Protein AF-A0A288GUW2-F1 (afdb_monomer)

Mean predicted aligned error: 14.12 Å

Foldseek 3Di:
DPPCPVVVVVVVVVVVVVVVVVVVVVVVPPPDDDDDDDDDDDDDDDPQDLVNCVVVVPDPPSPVNPVPDDDDPQPQLLVQAPEDVSLLQQVLVLLVLLLVLLVCLLVLCVVLVHDDDPLNVLSVVSNVVSVVVNVVSVVCCVVPVPPDPDDHPDDRQQDDCPPPSDSVVSSLSSLVSLLSSLVSLLSNLVSNVVNLPPPPPPLPPDPVSVVVSVVSNVVSVVSNVSSVVSNVSSVVVNVVVVVVVPD

Solvent-accessible surface area (backbone atoms only — not comparable to full-atom values): 14707 Å² total; per-residue (Å²): 121,78,84,54,51,64,58,52,54,51,52,50,51,53,53,50,53,53,53,54,51,50,62,59,54,61,72,71,64,84,80,76,80,86,81,91,75,92,75,92,74,94,68,99,65,86,80,82,47,71,70,56,30,72,77,45,67,86,45,92,84,27,70,84,70,45,80,83,73,74,79,75,77,76,74,62,44,24,76,70,37,84,41,69,68,45,41,49,52,42,47,41,62,57,38,46,52,52,31,52,52,27,50,48,50,49,55,50,38,51,73,72,68,54,78,94,47,71,65,53,50,50,29,52,48,48,32,58,51,40,55,52,49,42,53,52,41,52,50,50,41,58,74,76,44,67,86,66,83,83,75,62,90,80,74,88,67,66,77,90,57,88,86,58,81,53,62,67,61,49,53,50,53,48,41,59,28,50,39,55,45,38,50,36,56,34,37,28,28,51,37,39,55,62,72,64,48,97,77,60,67,76,49,66,75,42,73,66,43,42,48,54,51,51,53,50,53,52,49,34,50,49,50,36,57,52,38,54,51,50,37,53,55,38,50,54,53,55,53,54,63,60,68,63,74,78,116

Nearest PDB structures (foldseek):
  7emm-assembly1_A  TM=6.098E-01  e=1.910E+00  Equus caballus
  3erz-assembly1_A  TM=4.210E-01  e=3.652E-01  Homo sapiens
  8j16-assembly1_X  TM=5.005E-01  e=2.536E+00  Equus caballus
  7cpi-assembly1_B  TM=2.950E-01  e=5.588E-01  Penaeus japonicus
  8i8u-assembly1_X  TM=4.353E-01  e=2.922E+00  Equus caballus

Structure (mmCIF, N/CA/C/O backbone):
data_AF-A0A288GUW2-F1
#
_entry.id   AF-A0A288GUW2-F1
#
loop_
_atom_site.group_PDB
_atom_site.id
_atom_site.type_symbol
_atom_site.label_atom_id
_atom_site.label_alt_id
_atom_site.label_comp_id
_atom_site.label_asym_id
_atom_site.label_entity_id
_atom_site.label_seq_id
_atom_site.pdbx_PDB_ins_code
_atom_site.Cartn_x
_atom_site.Cartn_y
_atom_site.Cartn_z
_atom_site.occupancy
_atom_site.B_iso_or_equiv
_atom_site.auth_seq_id
_atom_site.auth_comp_id
_atom_site.auth_asym_id
_atom_site.auth_atom_id
_atom_site.pdbx_PDB_model_num
ATOM 1 N N . MET A 1 1 ? 17.522 12.666 34.814 1.00 47.62 1 MET A N 1
ATOM 2 C CA . MET A 1 1 ? 17.538 13.617 33.679 1.00 47.62 1 MET A CA 1
ATOM 3 C C . MET A 1 1 ? 18.166 13.043 32.402 1.00 47.62 1 MET A C 1
ATOM 5 O O . MET A 1 1 ? 17.602 13.259 31.345 1.00 47.62 1 MET A O 1
ATOM 9 N N . ALA A 1 2 ? 19.247 12.250 32.452 1.00 50.94 2 ALA A N 1
ATOM 10 C CA . ALA A 1 2 ? 19.910 11.738 31.235 1.00 50.94 2 ALA A CA 1
ATOM 11 C C . ALA A 1 2 ? 19.160 10.631 30.445 1.00 50.94 2 ALA A C 1
ATOM 13 O O . ALA A 1 2 ? 19.428 10.449 29.263 1.00 50.94 2 ALA A O 1
ATOM 14 N N . LYS A 1 3 ? 18.209 9.900 31.052 1.00 43.97 3 LYS A N 1
ATOM 15 C CA . LYS A 1 3 ? 17.533 8.755 30.397 1.00 43.97 3 LYS A CA 1
ATOM 16 C C . LYS A 1 3 ? 16.453 9.130 29.369 1.00 43.97 3 LYS A C 1
ATOM 18 O O . LYS A 1 3 ? 16.129 8.304 28.528 1.00 43.97 3 LYS A O 1
ATOM 23 N N . TYR A 1 4 ? 15.944 10.363 29.395 1.00 45.31 4 TYR A N 1
ATOM 24 C CA . TYR A 1 4 ? 14.912 10.833 28.455 1.00 45.31 4 TYR A CA 1
ATOM 25 C C . TYR A 1 4 ? 15.466 11.712 27.333 1.00 45.31 4 TYR A C 1
ATOM 27 O O . TYR A 1 4 ? 14.785 11.927 26.335 1.00 45.31 4 TYR A O 1
ATOM 35 N N . ALA A 1 5 ? 16.719 12.164 27.449 1.00 41.75 5 ALA A N 1
ATOM 36 C CA . ALA A 1 5 ? 17.351 13.000 26.435 1.00 41.75 5 ALA A CA 1
ATOM 37 C C . ALA A 1 5 ? 17.375 12.299 25.067 1.00 41.75 5 ALA A C 1
ATOM 39 O O . ALA A 1 5 ? 17.022 12.912 24.070 1.00 41.75 5 ALA A O 1
ATOM 40 N N . HIS A 1 6 ? 17.679 10.996 25.027 1.00 43.75 6 HIS A N 1
ATOM 41 C CA . HIS A 1 6 ? 17.801 10.257 23.769 1.00 43.75 6 HIS A CA 1
ATOM 42 C C . HIS A 1 6 ? 16.457 9.997 23.061 1.00 43.75 6 HIS A C 1
ATOM 44 O O . HIS A 1 6 ? 16.409 9.971 21.834 1.00 43.75 6 HIS A O 1
ATOM 50 N N . LEU A 1 7 ? 15.362 9.853 23.818 1.00 44.00 7 LEU A N 1
ATOM 51 C CA . LEU A 1 7 ? 14.004 9.709 23.272 1.00 44.00 7 LEU A CA 1
ATOM 52 C C . LEU A 1 7 ? 13.497 11.037 22.697 1.00 44.00 7 LEU A C 1
ATOM 54 O O . LEU A 1 7 ? 12.931 11.056 21.608 1.00 44.00 7 LEU A O 1
ATOM 58 N N . ILE A 1 8 ? 13.791 12.151 23.375 1.00 48.44 8 ILE A N 1
ATOM 59 C CA . ILE A 1 8 ? 13.467 13.502 22.899 1.00 48.44 8 ILE A CA 1
ATOM 60 C C . ILE A 1 8 ? 14.257 13.823 21.622 1.00 48.44 8 ILE A C 1
ATOM 62 O O . ILE A 1 8 ? 13.682 14.327 20.664 1.00 48.44 8 ILE A O 1
ATOM 66 N N . THR A 1 9 ? 15.548 13.471 21.547 1.00 43.19 9 THR A N 1
ATOM 67 C CA . THR A 1 9 ? 16.343 13.698 20.326 1.00 43.19 9 THR A CA 1
ATOM 68 C C . THR A 1 9 ? 15.827 12.878 19.141 1.00 43.19 9 THR A C 1
ATOM 70 O O . THR A 1 9 ? 15.754 13.403 18.036 1.00 43.19 9 THR A O 1
ATOM 73 N N . LYS A 1 10 ? 15.420 11.617 19.355 1.00 44.44 10 LYS A N 1
ATOM 74 C CA . LYS A 1 10 ? 14.846 10.772 18.292 1.00 44.44 10 LYS A CA 1
ATOM 75 C C . LYS A 1 10 ? 13.475 11.271 17.825 1.00 44.44 10 LYS A C 1
ATOM 77 O O . LYS A 1 10 ? 13.255 11.344 16.622 1.00 44.44 10 LYS A O 1
ATOM 82 N N . GLY A 1 11 ? 12.601 11.681 18.747 1.00 47.72 11 GLY A N 1
ATOM 83 C CA . GLY A 1 11 ? 11.297 12.263 18.410 1.00 47.72 11 GLY A CA 1
ATOM 84 C C . GLY A 1 11 ? 11.416 13.575 17.629 1.00 47.72 11 GLY A C 1
ATOM 85 O O . GLY A 1 11 ? 10.716 13.766 16.642 1.00 47.72 11 GLY A O 1
ATOM 86 N N . ILE A 1 12 ? 12.366 14.441 17.999 1.00 50.03 12 ILE A N 1
ATOM 87 C CA . ILE A 1 12 ? 12.635 15.692 17.272 1.00 50.03 12 ILE A CA 1
ATOM 88 C C . ILE A 1 12 ? 13.164 15.414 15.857 1.00 50.03 12 ILE A C 1
ATOM 90 O O . ILE A 1 12 ? 12.762 16.098 14.923 1.00 50.03 12 ILE A O 1
ATOM 94 N N . ILE A 1 13 ? 14.019 14.403 15.668 1.00 47.94 13 ILE A N 1
ATOM 95 C CA . ILE A 1 13 ? 14.524 14.033 14.333 1.00 47.94 13 ILE A CA 1
ATOM 96 C C . ILE A 1 13 ? 13.391 13.513 13.435 1.00 47.94 13 ILE A C 1
ATOM 98 O O . ILE A 1 13 ? 13.324 13.905 12.275 1.00 47.94 13 ILE A O 1
ATOM 102 N N . VAL A 1 14 ? 12.476 12.695 13.966 1.00 52.22 14 VAL A N 1
ATOM 103 C CA . VAL A 1 14 ? 11.311 12.193 13.212 1.00 52.22 14 VAL A CA 1
ATOM 104 C C . VAL A 1 14 ? 10.375 13.339 12.820 1.00 52.22 14 VAL A C 1
ATOM 106 O O . VAL A 1 14 ? 10.010 13.454 11.656 1.00 52.22 14 VAL A O 1
ATOM 109 N N . VAL A 1 15 ? 10.071 14.253 13.746 1.00 52.41 15 VAL A N 1
ATOM 110 C CA . VAL A 1 15 ? 9.242 15.437 13.460 1.00 52.41 15 VAL A CA 1
ATOM 111 C C . VAL A 1 15 ? 9.902 16.350 12.419 1.00 52.41 15 VAL A C 1
ATOM 113 O O . VAL A 1 15 ? 9.224 16.851 11.528 1.00 52.41 15 VAL A O 1
ATOM 116 N N . LEU A 1 16 ? 11.224 16.537 12.468 1.00 44.66 16 LEU A N 1
ATOM 117 C CA . LEU A 1 16 ? 11.944 17.344 11.477 1.00 44.66 16 LEU A CA 1
ATOM 118 C C . LEU A 1 16 ? 11.990 16.687 10.088 1.00 44.66 16 LEU A C 1
ATOM 120 O O . LEU A 1 16 ? 11.913 17.401 9.091 1.00 44.66 16 LEU A O 1
ATOM 124 N N . LEU A 1 17 ? 12.068 15.354 10.003 1.00 46.16 17 LEU A N 1
ATOM 125 C CA . LEU A 1 17 ? 11.983 14.621 8.733 1.00 46.16 17 LEU A CA 1
ATOM 126 C C . LEU A 1 17 ? 10.569 14.675 8.131 1.00 46.16 17 LEU A C 1
ATOM 128 O O . LEU A 1 17 ? 10.427 14.837 6.919 1.00 46.16 17 LEU A O 1
ATOM 132 N N . ILE A 1 18 ? 9.529 14.632 8.968 1.00 50.41 18 ILE A N 1
ATOM 133 C CA . ILE A 1 18 ? 8.130 14.814 8.549 1.00 50.41 18 ILE A CA 1
ATOM 134 C C . ILE A 1 18 ? 7.898 16.249 8.041 1.00 50.41 18 ILE A C 1
ATOM 136 O O . ILE A 1 18 ? 7.315 16.456 6.984 1.00 50.41 18 ILE A O 1
ATOM 140 N N . ILE A 1 19 ? 8.429 17.267 8.725 1.00 50.41 19 ILE A N 1
ATOM 141 C CA . ILE A 1 19 ? 8.309 18.663 8.265 1.00 50.41 19 ILE A CA 1
ATOM 142 C C . ILE A 1 19 ? 9.069 18.885 6.946 1.00 50.41 19 ILE A C 1
ATOM 144 O O . ILE A 1 19 ? 8.594 19.611 6.071 1.00 50.41 19 ILE A O 1
ATOM 148 N N . PHE A 1 20 ? 10.239 18.258 6.775 1.00 41.78 20 PHE A N 1
ATOM 149 C CA . PHE A 1 20 ? 11.028 18.399 5.549 1.00 41.78 20 PHE A CA 1
ATOM 150 C C . PHE A 1 20 ? 10.366 17.715 4.342 1.00 41.78 20 PHE A C 1
ATOM 152 O O . PHE A 1 20 ? 10.427 18.251 3.239 1.00 41.78 20 PHE A O 1
ATOM 159 N N . THR A 1 21 ? 9.685 16.584 4.544 1.00 50.16 21 THR A N 1
ATOM 160 C CA . THR A 1 21 ? 8.923 15.900 3.483 1.00 50.16 21 THR A CA 1
ATOM 161 C C . THR A 1 21 ? 7.674 16.688 3.081 1.00 50.16 21 THR A C 1
ATOM 163 O O . THR A 1 21 ? 7.477 16.922 1.889 1.00 50.16 21 THR A O 1
ATOM 166 N N . ILE A 1 22 ? 6.917 17.235 4.041 1.00 50.25 22 ILE A N 1
ATOM 167 C CA . ILE A 1 22 ? 5.769 18.122 3.762 1.00 50.25 22 ILE A CA 1
ATOM 168 C C . ILE A 1 22 ? 6.198 19.340 2.920 1.00 50.25 22 ILE A C 1
ATOM 170 O O . ILE A 1 22 ? 5.543 19.677 1.936 1.00 50.25 22 ILE A O 1
ATOM 174 N N . ALA A 1 23 ? 7.335 19.972 3.240 1.00 45.00 23 ALA A N 1
ATOM 175 C CA . ALA A 1 23 ? 7.818 21.149 2.509 1.00 45.00 23 ALA A CA 1
ATOM 176 C C . ALA A 1 23 ? 8.235 20.860 1.051 1.00 45.00 23 ALA A C 1
ATOM 178 O O . ALA A 1 23 ? 8.198 21.765 0.211 1.00 45.00 23 ALA A O 1
ATOM 179 N N . VAL A 1 24 ? 8.634 19.622 0.737 1.00 49.56 24 VAL A N 1
ATOM 180 C CA . VAL A 1 24 ? 8.923 19.193 -0.641 1.00 49.56 24 VAL A CA 1
ATOM 181 C C . VAL A 1 24 ? 7.619 18.947 -1.410 1.00 49.56 24 VAL A C 1
ATOM 183 O O . VAL A 1 24 ? 7.513 19.376 -2.559 1.00 49.56 24 VAL A O 1
ATOM 186 N N . VAL A 1 25 ? 6.603 18.363 -0.764 1.00 48.66 25 VAL A N 1
ATOM 187 C CA . VAL A 1 25 ? 5.284 18.081 -1.363 1.00 48.66 25 VAL A CA 1
ATOM 188 C C . VAL A 1 25 ? 4.484 19.362 -1.636 1.00 48.66 25 VAL A C 1
ATOM 190 O O . VAL A 1 25 ? 3.912 19.508 -2.716 1.00 48.66 25 VAL A O 1
ATOM 193 N N . SER A 1 26 ? 4.518 20.360 -0.744 1.00 46.03 26 SER A N 1
ATOM 194 C CA . SER A 1 26 ? 3.797 21.630 -0.957 1.00 46.03 26 SER A CA 1
ATOM 195 C C . SER A 1 26 ? 4.274 22.416 -2.187 1.00 46.03 26 SER A C 1
ATOM 197 O O . SER A 1 26 ? 3.525 23.232 -2.717 1.00 46.03 26 SER A O 1
ATOM 199 N N . LYS A 1 27 ? 5.495 22.172 -2.689 1.00 45.09 27 LYS A N 1
ATOM 200 C CA . LYS A 1 27 ? 5.975 22.800 -3.934 1.00 45.09 27 LYS A CA 1
ATOM 201 C C . LYS A 1 27 ? 5.377 22.194 -5.207 1.00 45.09 27 LYS A C 1
ATOM 203 O O . LYS A 1 27 ? 5.508 22.810 -6.262 1.00 45.09 27 LYS A O 1
ATOM 208 N N . PHE A 1 28 ? 4.722 21.035 -5.124 1.00 43.31 28 PHE A N 1
ATOM 209 C CA . PHE A 1 28 ? 4.070 20.381 -6.262 1.00 43.31 28 PHE A CA 1
ATOM 210 C C . PHE A 1 28 ? 2.573 20.709 -6.397 1.00 43.31 28 PHE A C 1
ATOM 212 O O . PHE A 1 28 ? 2.009 20.475 -7.462 1.00 43.31 28 PHE A O 1
ATOM 219 N N . GLN A 1 29 ? 1.937 21.300 -5.379 1.00 44.31 29 GLN A N 1
ATOM 220 C CA . GLN A 1 29 ? 0.487 21.558 -5.373 1.00 44.31 29 GLN A CA 1
ATOM 221 C C . GLN A 1 29 ? 0.065 22.929 -5.947 1.00 44.31 29 GLN A C 1
ATOM 223 O O . GLN A 1 29 ? -1.123 23.169 -6.143 1.00 44.31 29 GLN A O 1
ATOM 228 N N . ASP A 1 30 ? 0.994 23.830 -6.280 1.00 39.28 30 ASP A N 1
ATOM 229 C CA . ASP A 1 30 ? 0.663 25.227 -6.635 1.00 39.28 30 ASP A CA 1
ATOM 230 C C . ASP A 1 30 ? 0.274 25.459 -8.116 1.00 39.28 30 ASP A C 1
ATOM 232 O O . ASP A 1 30 ? 0.575 26.500 -8.699 1.00 39.28 30 ASP A O 1
ATOM 236 N N . LYS A 1 31 ? -0.364 24.487 -8.788 1.00 43.31 31 LYS A N 1
ATOM 237 C CA . LYS A 1 31 ? -0.815 24.658 -10.191 1.00 43.31 31 LYS A CA 1
ATOM 238 C C . LYS A 1 31 ? -2.215 24.143 -10.524 1.00 43.31 31 LYS A C 1
ATOM 240 O O . LYS A 1 31 ? -2.509 23.886 -11.688 1.00 43.31 31 LYS A O 1
ATOM 245 N N . SER A 1 32 ? -3.119 24.092 -9.555 1.00 39.59 32 SER A N 1
ATOM 246 C CA . SER A 1 32 ? -4.550 23.908 -9.841 1.00 39.59 32 SER A CA 1
ATOM 247 C C . SER A 1 32 ? -5.398 24.918 -9.071 1.00 39.59 32 SER A C 1
ATOM 249 O O . SER A 1 32 ? -6.191 24.568 -8.200 1.00 39.59 32 SER A O 1
ATOM 251 N N . GLY A 1 33 ? -5.193 26.200 -9.384 1.00 30.09 33 GLY A N 1
ATOM 252 C CA . GLY A 1 33 ? -6.090 27.283 -8.993 1.00 30.09 33 GLY A CA 1
ATOM 253 C C . GLY A 1 33 ? -7.296 27.351 -9.934 1.00 30.09 33 GLY A C 1
ATOM 254 O O . GLY A 1 33 ? -7.132 27.386 -11.149 1.00 30.09 33 GLY A O 1
ATOM 255 N N . HIS A 1 34 ? -8.483 27.329 -9.332 1.00 38.62 34 HIS A N 1
ATOM 256 C CA . HIS A 1 34 ? -9.811 27.511 -9.919 1.00 38.62 34 HIS A CA 1
ATOM 257 C C . HIS A 1 34 ? -9.927 28.693 -10.895 1.00 38.62 34 HIS A C 1
ATOM 259 O O . HIS A 1 34 ? -9.517 29.794 -10.551 1.00 38.62 34 HIS A O 1
ATOM 265 N N . ASP A 1 35 ? -10.659 28.480 -11.992 1.00 34.34 35 ASP A N 1
ATOM 266 C CA . ASP A 1 35 ? -11.535 29.486 -12.608 1.00 34.34 35 ASP A CA 1
ATOM 267 C C . ASP A 1 35 ? -12.791 28.771 -13.137 1.00 34.34 35 ASP A C 1
ATOM 269 O O . ASP A 1 35 ? -12.789 28.156 -14.205 1.00 34.34 35 ASP A O 1
ATOM 273 N N . ILE A 1 36 ? -13.874 28.817 -12.354 1.00 35.56 36 ILE A N 1
ATOM 274 C CA . ILE A 1 36 ? -15.219 28.451 -12.810 1.00 35.56 36 ILE A CA 1
ATOM 275 C C . ILE A 1 36 ? -15.814 29.706 -13.444 1.00 35.56 36 ILE A C 1
ATOM 277 O O . ILE A 1 36 ? -16.210 30.640 -12.749 1.00 35.56 36 ILE A O 1
ATOM 281 N N . HIS A 1 37 ? -15.871 29.723 -14.772 1.00 34.53 37 HIS A N 1
ATOM 282 C CA . HIS A 1 37 ? -16.743 30.623 -15.510 1.00 34.53 37 HIS A CA 1
ATOM 283 C C . HIS A 1 37 ? -17.964 29.841 -15.991 1.00 34.53 37 HIS A C 1
ATOM 285 O O . HIS A 1 37 ? -17.874 29.021 -16.906 1.00 34.53 37 HIS A O 1
ATOM 291 N N . ASP A 1 38 ? -19.104 30.138 -15.368 1.00 44.53 38 ASP A N 1
ATOM 292 C CA . ASP A 1 38 ? -20.436 29.758 -15.822 1.00 44.53 38 ASP A CA 1
ATOM 293 C C . ASP A 1 38 ? -20.645 30.177 -17.279 1.00 44.53 38 ASP A C 1
ATOM 295 O O . ASP A 1 38 ? -20.664 31.366 -17.600 1.00 44.53 38 ASP A O 1
ATOM 299 N N . ASN A 1 39 ? -20.865 29.201 -18.159 1.00 34.56 39 ASN A N 1
ATOM 300 C CA . ASN A 1 39 ? -21.538 29.425 -19.432 1.00 34.56 39 ASN A CA 1
ATOM 301 C C . ASN A 1 39 ? -22.553 28.310 -19.678 1.00 34.56 39 ASN A C 1
ATOM 303 O O . ASN A 1 39 ? -22.248 27.220 -20.151 1.00 34.56 39 ASN A O 1
ATOM 307 N N . ASN A 1 40 ? -23.785 28.668 -19.333 1.00 42.69 40 ASN A N 1
ATOM 308 C CA . ASN A 1 40 ? -25.050 28.057 -19.697 1.00 42.69 40 ASN A CA 1
ATOM 309 C C . ASN A 1 40 ? -25.062 27.522 -21.146 1.00 42.69 40 ASN A C 1
ATOM 311 O O . ASN A 1 40 ? -25.154 28.297 -22.101 1.00 42.69 40 ASN A O 1
ATOM 315 N N . ILE A 1 41 ? -25.042 26.194 -21.297 1.00 34.59 41 ILE A N 1
ATOM 316 C CA . ILE A 1 41 ? -25.573 25.506 -22.477 1.00 34.59 41 ILE A CA 1
ATOM 317 C C . ILE A 1 41 ? -26.714 24.614 -22.002 1.00 34.59 41 ILE A C 1
ATOM 319 O O . ILE A 1 41 ? -26.534 23.528 -21.463 1.00 34.59 41 ILE A O 1
ATOM 323 N N . GLN A 1 42 ? -27.909 25.139 -22.219 1.00 42.25 42 GLN A N 1
ATOM 324 C CA . GLN A 1 42 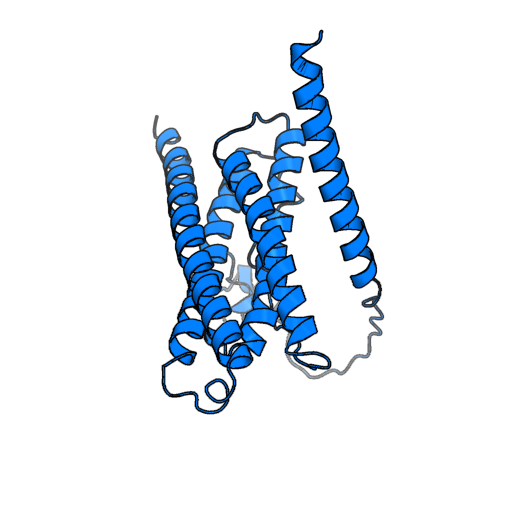? -29.195 24.521 -21.977 1.00 42.25 42 GLN A CA 1
ATOM 325 C C . GLN A 1 42 ? -29.402 23.336 -22.939 1.00 42.25 42 GLN A C 1
ATOM 327 O O . GLN A 1 42 ? -29.876 23.508 -24.062 1.00 42.25 42 GLN A O 1
ATOM 332 N N . THR A 1 43 ? -29.070 22.123 -22.499 1.00 36.50 43 THR A N 1
ATOM 333 C CA . THR A 1 43 ? -29.609 20.876 -23.059 1.00 36.50 43 THR A CA 1
ATOM 334 C C . THR A 1 43 ? -30.548 20.263 -22.023 1.00 36.50 43 THR A C 1
ATOM 336 O O . THR A 1 43 ? -30.205 20.093 -20.859 1.00 36.50 43 THR A O 1
ATOM 339 N N . GLY A 1 44 ? -31.799 20.034 -22.422 1.00 38.19 44 GLY A N 1
ATOM 340 C CA . GLY A 1 44 ? -32.891 19.664 -21.523 1.00 38.19 44 GLY A CA 1
ATOM 341 C C . GLY A 1 44 ? -32.799 18.239 -20.980 1.00 38.19 44 GLY A C 1
ATOM 342 O O . GLY A 1 44 ? -33.560 17.380 -21.413 1.00 38.19 44 GLY A O 1
ATOM 343 N N . HIS A 1 45 ? -31.935 18.018 -19.993 1.00 41.53 45 HIS A N 1
ATOM 344 C CA . HIS A 1 45 ? -32.045 16.910 -19.050 1.00 41.53 45 HIS A CA 1
ATOM 345 C C . HIS A 1 45 ? -32.361 17.483 -17.670 1.00 41.53 45 HIS A C 1
ATOM 347 O O . HIS A 1 45 ? -31.668 18.363 -17.172 1.00 41.53 45 HIS A O 1
ATOM 353 N N . MET A 1 46 ? -33.469 17.032 -17.084 1.00 42.69 46 MET A N 1
ATOM 354 C CA . MET A 1 46 ? -33.844 17.376 -15.718 1.00 42.69 46 MET A CA 1
ATOM 355 C C . MET A 1 46 ? -32.796 16.756 -14.789 1.00 42.69 46 MET A C 1
ATOM 357 O O . MET A 1 46 ? -32.713 15.535 -14.693 1.00 42.69 46 MET A O 1
ATOM 361 N N . GLU A 1 47 ? -31.954 17.590 -14.188 1.00 51.09 47 GLU A N 1
ATOM 362 C CA . GLU A 1 47 ? -30.915 17.168 -13.252 1.00 51.09 47 GLU A CA 1
ATOM 363 C C . GLU A 1 47 ? -31.601 16.597 -12.004 1.00 51.09 47 GLU A C 1
ATOM 365 O O . GLU A 1 47 ? -32.337 17.295 -11.300 1.00 51.09 47 GLU A O 1
ATOM 370 N N . ILE A 1 48 ? -31.465 15.289 -11.791 1.00 59.38 48 ILE A N 1
ATOM 371 C CA . ILE A 1 48 ? -32.086 14.605 -10.659 1.00 59.38 48 ILE A CA 1
ATOM 372 C C . ILE A 1 48 ? -31.280 14.982 -9.414 1.00 59.38 48 ILE A C 1
ATOM 374 O O . ILE A 1 48 ? -30.104 14.644 -9.315 1.00 59.38 48 ILE A O 1
ATOM 378 N N . SER A 1 49 ? -31.891 15.709 -8.477 1.00 64.81 49 SER A N 1
ATOM 379 C CA . SER A 1 49 ? -31.203 16.126 -7.254 1.00 64.81 49 SER A CA 1
ATOM 380 C C . SER A 1 49 ? -30.994 14.950 -6.295 1.00 64.81 49 SER A C 1
ATOM 382 O O . SER A 1 49 ? -31.816 14.035 -6.216 1.00 64.81 49 SER A O 1
ATOM 384 N N . GLU A 1 50 ? -29.926 15.005 -5.499 1.00 59.56 50 GLU A N 1
ATOM 385 C CA . GLU A 1 50 ? -29.626 14.021 -4.447 1.00 59.56 50 GLU A CA 1
ATOM 386 C C . GLU A 1 50 ? -30.829 13.781 -3.508 1.00 59.56 50 GLU A C 1
ATOM 388 O O . GLU A 1 50 ? -31.138 12.648 -3.135 1.00 59.56 50 GLU A O 1
ATOM 393 N N . GLU A 1 51 ? -31.578 14.842 -3.185 1.00 59.84 51 GLU A N 1
ATOM 394 C CA . GLU A 1 51 ? -32.785 14.770 -2.354 1.00 59.84 51 GLU A CA 1
ATOM 395 C C . GLU A 1 51 ? -33.917 13.971 -3.026 1.00 59.84 51 GLU A C 1
ATOM 397 O O . GLU A 1 51 ? -34.626 13.213 -2.359 1.00 59.84 51 GLU A O 1
ATOM 402 N N . HIS A 1 52 ? -34.048 14.075 -4.353 1.00 66.75 52 HIS A N 1
ATOM 403 C CA . HIS A 1 52 ? -35.017 13.308 -5.134 1.00 66.75 52 HIS A CA 1
ATOM 404 C C . HIS A 1 52 ? -34.689 11.809 -5.120 1.00 66.75 52 HIS A C 1
ATOM 406 O O . HIS A 1 52 ? -35.570 10.978 -4.878 1.00 66.75 52 HIS A O 1
ATOM 412 N N . CYS A 1 53 ? -33.411 11.462 -5.287 1.00 71.31 53 CYS A N 1
ATOM 413 C CA . CYS A 1 53 ? -32.950 10.075 -5.227 1.00 71.31 53 CYS A CA 1
ATOM 414 C C . CYS A 1 53 ? -33.097 9.456 -3.834 1.00 71.31 53 CYS A C 1
ATOM 416 O O . CYS A 1 53 ? -33.367 8.262 -3.715 1.00 71.31 53 CYS A O 1
ATOM 418 N N . ARG A 1 54 ? -33.035 10.271 -2.775 1.00 69.38 54 ARG A N 1
ATOM 419 C CA . ARG A 1 54 ? -33.310 9.833 -1.401 1.00 69.38 54 ARG A CA 1
ATOM 420 C C . ARG A 1 54 ? -34.753 9.374 -1.175 1.00 69.38 54 ARG A C 1
ATOM 422 O O . ARG A 1 54 ? -34.987 8.511 -0.332 1.00 69.38 54 ARG A O 1
ATOM 429 N N . MET A 1 55 ? -35.720 9.951 -1.892 1.00 66.56 55 MET A N 1
ATOM 430 C CA . MET A 1 55 ? -37.141 9.605 -1.754 1.00 66.56 55 MET A CA 1
ATOM 431 C C . MET A 1 55 ? -37.588 8.488 -2.707 1.00 66.56 55 MET A C 1
ATOM 433 O O . MET A 1 55 ? -38.518 7.752 -2.376 1.00 66.56 55 MET A O 1
ATOM 437 N N . MET A 1 56 ? -36.949 8.348 -3.875 1.00 65.44 56 MET A N 1
ATOM 438 C CA . MET A 1 56 ? -37.293 7.345 -4.895 1.00 65.44 56 MET A CA 1
ATOM 439 C C . MET A 1 56 ? -36.041 6.608 -5.415 1.00 65.44 56 MET A C 1
ATOM 441 O O . MET A 1 56 ? -35.623 6.817 -6.553 1.00 65.44 56 MET A O 1
ATOM 445 N N . PRO A 1 57 ? -35.441 5.712 -4.610 1.00 57.44 57 PRO A N 1
ATOM 446 C CA . PRO A 1 57 ? -34.102 5.168 -4.863 1.00 57.44 57 PRO A CA 1
ATOM 447 C C . PRO A 1 57 ? -34.010 4.147 -6.007 1.00 57.44 57 PRO A C 1
ATOM 449 O O . PRO A 1 57 ? -32.908 3.754 -6.371 1.00 57.44 57 PRO A O 1
ATOM 452 N N . THR A 1 58 ? -35.134 3.692 -6.570 1.00 69.69 58 THR A N 1
ATOM 453 C CA . THR A 1 58 ? -35.169 2.715 -7.677 1.00 69.69 58 THR A CA 1
ATOM 454 C C . THR A 1 58 ? -35.443 3.363 -9.040 1.00 69.69 58 THR A C 1
ATOM 456 O O . THR A 1 58 ? -35.807 2.666 -9.985 1.00 69.69 58 THR A O 1
ATOM 459 N N . MET A 1 59 ? -35.365 4.694 -9.127 1.00 73.88 59 MET A N 1
ATOM 460 C CA . MET A 1 59 ? -35.454 5.443 -10.382 1.00 73.88 59 MET A CA 1
ATOM 461 C C . MET A 1 59 ? -34.149 5.320 -11.179 1.00 73.88 59 MET A C 1
ATOM 463 O O . MET A 1 59 ? -33.059 5.411 -10.616 1.00 73.88 59 MET A O 1
ATOM 467 N N . ASP A 1 60 ? -34.279 5.169 -12.495 1.00 65.56 60 ASP A N 1
ATOM 468 C CA . ASP A 1 60 ? -33.156 5.137 -13.439 1.00 65.56 60 ASP A CA 1
ATOM 469 C C . ASP A 1 60 ? -32.362 6.462 -13.364 1.00 65.56 60 ASP A C 1
ATOM 471 O O . ASP A 1 60 ? -32.953 7.542 -13.461 1.00 65.56 60 ASP A O 1
ATOM 475 N N . GLY A 1 61 ? -31.048 6.390 -13.115 1.00 57.66 61 GLY A N 1
ATOM 476 C CA . GLY A 1 61 ? -30.163 7.553 -12.909 1.00 57.66 61 GLY A CA 1
ATOM 477 C C . GLY A 1 61 ? -29.872 7.957 -11.452 1.00 57.66 61 GLY A C 1
ATOM 478 O O . GLY A 1 61 ? -29.003 8.795 -11.221 1.00 57.66 61 GLY A O 1
ATOM 479 N N . CYS A 1 62 ? -30.524 7.348 -10.454 1.00 67.56 62 CYS A N 1
ATOM 480 C CA . CYS A 1 62 ? -30.243 7.603 -9.028 1.00 67.56 62 CYS A CA 1
ATOM 481 C C . CYS A 1 62 ? -29.118 6.743 -8.429 1.00 67.56 62 CYS A C 1
ATOM 483 O O . CYS A 1 62 ? -28.767 6.882 -7.256 1.00 67.56 62 CYS A O 1
ATOM 485 N N . GLU A 1 63 ? -28.528 5.871 -9.240 1.00 61.00 63 GLU A N 1
ATOM 486 C CA . GLU A 1 63 ? -27.472 4.926 -8.863 1.00 61.00 63 GLU A CA 1
ATOM 487 C C . GLU A 1 63 ? -26.217 5.633 -8.333 1.00 61.00 63 GLU A C 1
ATOM 489 O O . GLU A 1 63 ? -25.577 5.139 -7.409 1.00 61.00 63 GLU A O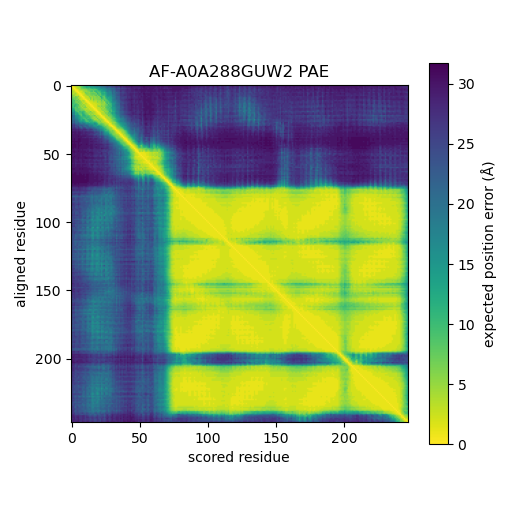 1
ATOM 494 N N . ILE A 1 64 ? -25.923 6.832 -8.847 1.00 56.81 64 ILE A N 1
ATOM 495 C CA . ILE A 1 64 ? -24.776 7.658 -8.439 1.00 56.81 64 ILE A CA 1
ATOM 496 C C . ILE A 1 64 ? -24.908 8.127 -6.976 1.00 56.81 64 ILE A C 1
ATOM 498 O O . ILE A 1 64 ? -23.904 8.287 -6.285 1.00 56.81 64 ILE A O 1
ATOM 502 N N . TYR A 1 65 ? -26.137 8.299 -6.473 1.00 51.16 65 TYR A N 1
ATOM 503 C CA . TYR A 1 65 ? -26.421 8.818 -5.127 1.00 51.16 65 TYR A CA 1
ATOM 504 C C . TYR A 1 65 ? -26.740 7.726 -4.091 1.00 51.16 65 TYR A C 1
ATOM 506 O O . TYR A 1 65 ? -26.820 8.009 -2.897 1.00 51.16 65 TYR A O 1
ATOM 514 N N . ASN A 1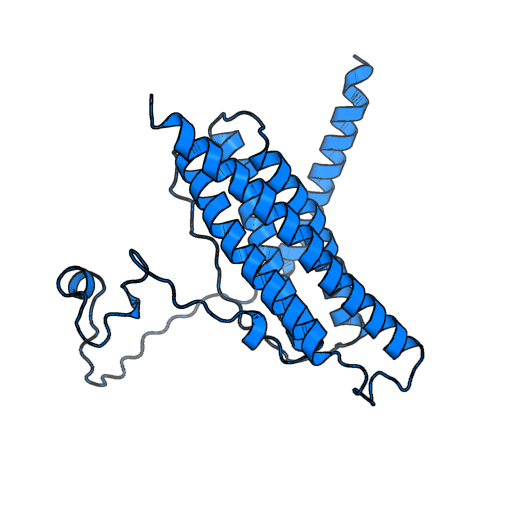 66 ? -26.885 6.465 -4.513 1.00 46.12 66 ASN A N 1
ATOM 515 C CA . ASN A 1 66 ? -27.153 5.325 -3.622 1.00 46.12 66 ASN A CA 1
ATOM 516 C C . ASN A 1 66 ? -25.894 4.755 -2.933 1.00 46.12 66 ASN A C 1
ATOM 518 O O . ASN A 1 66 ? -25.981 3.748 -2.231 1.00 46.12 66 ASN A O 1
ATOM 522 N N . LEU A 1 67 ? -24.739 5.423 -3.043 1.00 48.91 67 LEU A N 1
ATOM 523 C CA . LEU A 1 67 ? -23.466 5.022 -2.417 1.00 48.91 67 LEU A CA 1
ATOM 524 C C . LEU A 1 67 ? -23.479 5.023 -0.870 1.00 48.91 67 LEU A C 1
ATOM 526 O O . LEU A 1 67 ? -22.467 4.722 -0.243 1.00 48.91 67 LEU A O 1
ATOM 530 N N . GLY A 1 68 ? -24.611 5.347 -0.238 1.00 43.47 68 GLY A N 1
ATOM 531 C CA . GLY A 1 68 ? -24.768 5.355 1.217 1.00 43.47 68 GLY A CA 1
ATOM 532 C C . GLY A 1 68 ? -25.230 4.038 1.848 1.00 43.47 68 GLY A C 1
ATOM 533 O O . GLY A 1 68 ? -25.004 3.846 3.039 1.00 43.47 68 GLY A O 1
ATOM 534 N N . THR A 1 69 ? -25.863 3.117 1.113 1.00 39.53 69 THR A N 1
ATOM 535 C CA . THR A 1 69 ? -26.354 1.853 1.694 1.00 39.53 69 THR A CA 1
ATOM 536 C C . THR A 1 69 ? -26.456 0.749 0.642 1.00 39.53 69 THR A C 1
ATOM 538 O O . THR A 1 69 ? -27.507 0.562 0.032 1.00 39.53 69 THR A O 1
ATOM 541 N N . GLY A 1 70 ? -25.385 -0.028 0.478 1.00 34.59 70 GLY A N 1
ATOM 542 C CA . GLY A 1 70 ? -25.424 -1.308 -0.232 1.00 34.59 70 GLY A CA 1
ATOM 543 C C . GLY A 1 70 ? -24.553 -1.352 -1.481 1.00 34.59 70 GLY A C 1
ATOM 544 O O . GLY A 1 70 ? -24.920 -0.821 -2.518 1.00 34.59 70 GLY A O 1
ATOM 545 N N . ASN A 1 71 ? -23.444 -2.085 -1.361 1.00 38.53 71 ASN A N 1
ATOM 546 C CA . ASN A 1 71 ? -22.623 -2.585 -2.459 1.00 38.53 71 ASN A CA 1
ATOM 547 C C . ASN A 1 71 ? -22.081 -1.483 -3.385 1.00 38.53 71 ASN A C 1
ATOM 549 O O . ASN A 1 71 ? -22.559 -1.301 -4.504 1.00 38.53 71 ASN A O 1
ATOM 553 N N . SER A 1 72 ? -21.039 -0.783 -2.920 1.00 41.84 72 SER A N 1
ATOM 554 C CA . SER A 1 72 ? -20.094 -0.129 -3.821 1.00 41.84 72 SER A CA 1
ATOM 555 C C . SER A 1 72 ? -19.716 -1.150 -4.889 1.00 41.84 72 SER A C 1
ATOM 557 O O . SER A 1 72 ? -19.149 -2.198 -4.579 1.00 41.84 72 SER A O 1
ATOM 559 N N . GLY A 1 73 ? -20.112 -0.900 -6.139 1.00 41.59 73 GLY A N 1
ATOM 560 C CA . GLY A 1 73 ? -19.602 -1.668 -7.263 1.00 41.59 73 GLY A CA 1
ATOM 561 C C . GLY A 1 73 ? -18.089 -1.613 -7.148 1.00 41.59 73 GLY A C 1
ATOM 562 O O . GLY A 1 73 ? -17.510 -0.534 -7.238 1.00 41.59 73 GLY A O 1
ATOM 563 N N . THR A 1 74 ? -17.485 -2.749 -6.812 1.00 51.53 74 THR A N 1
ATOM 564 C CA . THR A 1 74 ? -16.050 -2.899 -6.619 1.00 51.53 74 THR A CA 1
ATOM 565 C C . THR A 1 74 ? -15.393 -2.424 -7.899 1.00 51.53 74 THR A C 1
ATOM 567 O O . THR A 1 74 ? -15.454 -3.118 -8.916 1.00 51.53 74 THR A O 1
ATOM 570 N N . MET A 1 75 ? -14.841 -1.213 -7.880 1.00 63.88 75 MET A N 1
ATOM 571 C CA . MET A 1 75 ? -13.941 -0.790 -8.931 1.00 63.88 75 MET A CA 1
ATOM 572 C C . MET A 1 75 ? -12.798 -1.801 -8.911 1.00 63.88 75 MET A C 1
ATOM 574 O O . MET A 1 75 ? -12.151 -1.994 -7.882 1.00 63.88 75 MET A O 1
ATOM 578 N N . ASP A 1 76 ? -12.632 -2.532 -10.008 1.00 80.62 76 ASP A N 1
ATOM 579 C CA . ASP A 1 76 ? -11.511 -3.447 -10.173 1.00 80.62 76 ASP A CA 1
ATOM 580 C C . ASP A 1 76 ? -10.246 -2.589 -10.292 1.00 80.62 76 ASP A C 1
ATOM 582 O O . ASP A 1 76 ? -9.934 -2.087 -11.373 1.00 80.62 76 ASP A O 1
ATOM 586 N N . HIS A 1 77 ? -9.548 -2.364 -9.175 1.00 87.56 77 HIS A N 1
ATOM 587 C CA . HIS A 1 77 ? -8.321 -1.561 -9.133 1.00 87.56 77 HIS A CA 1
ATOM 588 C C . HIS A 1 77 ? -7.227 -2.176 -10.011 1.00 87.56 77 HIS A C 1
ATOM 590 O O . HIS A 1 77 ? -6.411 -1.458 -10.589 1.00 87.56 77 HIS A O 1
ATOM 596 N N . GLY A 1 78 ? -7.259 -3.499 -10.202 1.00 88.75 78 GLY A N 1
ATOM 597 C CA . GLY A 1 78 ? -6.405 -4.186 -11.158 1.00 88.75 78 GLY A CA 1
ATOM 598 C C . GLY A 1 78 ? -6.602 -3.664 -12.582 1.00 88.75 78 GLY A C 1
ATOM 599 O O . GLY A 1 78 ? -5.624 -3.474 -13.296 1.00 88.75 78 GLY A O 1
ATOM 600 N N . SER A 1 79 ? -7.831 -3.347 -12.998 1.00 89.31 79 SER A N 1
ATOM 601 C CA . SER A 1 79 ? -8.123 -2.881 -14.366 1.00 89.31 79 SER A CA 1
ATOM 602 C C . SER A 1 79 ? -7.420 -1.574 -14.767 1.00 89.31 79 SER A C 1
ATOM 604 O O . SER A 1 79 ? -7.235 -1.329 -15.961 1.00 89.31 79 SER A O 1
ATOM 606 N N . MET A 1 80 ? -6.974 -0.769 -13.795 1.00 88.56 80 MET A N 1
ATOM 607 C CA . MET A 1 80 ? -6.179 0.446 -14.029 1.00 88.56 80 MET A CA 1
ATOM 608 C C . MET A 1 80 ? -4.742 0.127 -14.460 1.00 88.56 80 MET A C 1
ATOM 610 O O . MET A 1 80 ? -4.054 0.953 -15.061 1.00 88.56 80 MET A O 1
ATOM 614 N N . ILE A 1 81 ? -4.268 -1.083 -14.161 1.00 93.94 81 ILE A N 1
ATOM 615 C CA . ILE A 1 81 ? -2.896 -1.492 -14.416 1.00 93.94 81 ILE A CA 1
ATOM 616 C C . ILE A 1 81 ? -2.793 -2.124 -15.801 1.00 93.94 81 ILE A C 1
ATOM 618 O O . ILE A 1 81 ? -3.277 -3.226 -16.055 1.00 93.94 81 ILE A O 1
ATOM 622 N N . THR A 1 82 ? -2.100 -1.421 -16.694 1.00 93.00 82 THR A N 1
ATOM 623 C CA . THR A 1 82 ? -1.796 -1.858 -18.066 1.00 93.00 82 THR A CA 1
ATOM 624 C C . THR A 1 82 ? -0.324 -2.231 -18.260 1.00 93.00 82 THR A C 1
ATOM 626 O O . THR A 1 82 ? 0.030 -2.867 -19.252 1.00 93.00 82 THR A O 1
ATOM 629 N N . GLY A 1 83 ? 0.535 -1.899 -17.294 1.00 93.12 83 GLY A N 1
ATOM 630 C CA . GLY A 1 83 ? 1.942 -2.279 -17.263 1.00 93.12 83 GLY A CA 1
ATOM 631 C C . GLY A 1 83 ? 2.693 -1.633 -16.100 1.00 93.12 83 GLY A C 1
ATOM 632 O O . GLY A 1 83 ? 2.093 -1.116 -15.158 1.00 93.12 83 GLY A O 1
ATOM 633 N N . ILE A 1 84 ? 4.026 -1.652 -16.183 1.00 94.56 84 ILE A N 1
ATOM 634 C CA . ILE A 1 84 ? 4.900 -1.067 -15.157 1.00 94.56 84 ILE A CA 1
ATOM 635 C C . ILE A 1 84 ? 4.650 0.438 -15.013 1.00 94.56 84 ILE A C 1
ATOM 637 O O . ILE A 1 84 ? 4.505 0.912 -13.894 1.00 94.56 84 ILE A O 1
ATOM 641 N N . GLU A 1 85 ? 4.583 1.180 -16.122 1.00 94.50 85 GLU A N 1
ATOM 642 C CA . GLU A 1 85 ? 4.388 2.635 -16.093 1.00 94.50 85 GLU A CA 1
ATOM 643 C C . GLU A 1 85 ? 3.106 3.012 -15.342 1.00 94.50 85 GLU A C 1
ATOM 645 O O . GLU A 1 85 ? 3.182 3.705 -14.332 1.00 94.50 85 GLU A O 1
ATOM 650 N N . SER A 1 86 ? 1.950 2.471 -15.747 1.00 95.81 86 SER A N 1
ATOM 651 C CA . SER A 1 86 ? 0.686 2.731 -15.050 1.00 95.81 86 SER A CA 1
ATOM 652 C C . SER A 1 86 ? 0.753 2.334 -13.576 1.00 95.81 86 SER A C 1
ATOM 654 O O . SER A 1 86 ? 0.306 3.086 -12.726 1.00 95.81 86 SER A O 1
ATOM 656 N N . TYR A 1 87 ? 1.368 1.194 -13.235 1.00 97.50 87 TYR A N 1
ATOM 657 C CA . TYR A 1 87 ? 1.494 0.783 -11.834 1.00 97.50 87 TYR A CA 1
ATOM 658 C C . TYR A 1 87 ? 2.265 1.801 -10.991 1.00 97.50 87 TYR A C 1
ATOM 660 O O . TYR A 1 87 ? 1.802 2.176 -9.918 1.00 97.50 87 TYR A O 1
ATOM 668 N N . LEU A 1 88 ? 3.415 2.279 -11.478 1.00 97.44 88 LEU A N 1
ATOM 669 C CA . LEU A 1 88 ? 4.217 3.260 -10.747 1.00 97.44 88 LEU A CA 1
ATOM 670 C C . LEU A 1 88 ? 3.451 4.571 -10.540 1.00 97.44 88 LEU A C 1
ATOM 672 O O . LEU A 1 88 ? 3.472 5.126 -9.444 1.00 97.44 88 LEU A O 1
ATOM 676 N N . PHE A 1 89 ? 2.783 5.060 -11.586 1.00 97.25 89 PHE A N 1
ATOM 677 C CA . PHE A 1 89 ? 2.069 6.332 -11.534 1.00 97.25 89 PHE A CA 1
ATOM 678 C C . PHE A 1 89 ? 0.781 6.265 -10.709 1.00 97.25 89 PHE A C 1
ATOM 680 O O . PHE A 1 89 ? 0.498 7.223 -9.998 1.00 97.25 89 PHE A O 1
ATOM 687 N N . GLU A 1 90 ? 0.023 5.167 -10.772 1.00 97.44 90 GLU A N 1
ATOM 688 C CA . GLU A 1 90 ? -1.219 4.995 -10.002 1.00 97.44 90 GLU A CA 1
ATOM 689 C C . GLU A 1 90 ? -0.948 4.666 -8.524 1.00 97.44 90 GLU A C 1
ATOM 691 O O . GLU A 1 90 ? -1.693 5.099 -7.647 1.00 97.44 90 GLU A O 1
ATOM 696 N N . MET A 1 91 ? 0.136 3.942 -8.209 1.00 98.38 91 MET A N 1
ATOM 697 C CA . MET A 1 91 ? 0.430 3.554 -6.823 1.00 98.38 91 MET A CA 1
ATOM 698 C C . MET A 1 91 ? 0.901 4.734 -5.959 1.00 98.38 91 MET A C 1
ATOM 700 O O . MET A 1 91 ? 0.690 4.726 -4.751 1.00 98.38 91 MET A O 1
ATOM 704 N N . ILE A 1 92 ? 1.489 5.783 -6.549 1.00 98.50 92 ILE A N 1
ATOM 705 C CA . ILE A 1 92 ? 1.895 6.988 -5.803 1.00 98.50 92 ILE A CA 1
ATOM 706 C C . ILE A 1 92 ? 0.701 7.699 -5.142 1.00 98.50 92 ILE A C 1
ATOM 708 O O . ILE A 1 92 ? 0.723 7.831 -3.918 1.00 98.50 92 ILE A O 1
ATOM 712 N N . PRO A 1 93 ? -0.328 8.174 -5.875 1.00 97.88 93 PRO A N 1
ATOM 713 C CA . PRO A 1 93 ? -1.471 8.833 -5.250 1.00 97.88 93 PRO A CA 1
ATOM 714 C C . PRO A 1 93 ? -2.255 7.872 -4.348 1.00 97.88 93 PRO A C 1
ATOM 716 O O . PRO A 1 93 ? -2.713 8.291 -3.287 1.00 97.88 93 PRO A O 1
ATOM 719 N N . HIS A 1 94 ? -2.311 6.581 -4.699 1.00 97.94 94 HIS A N 1
ATOM 720 C CA . HIS A 1 94 ? -2.904 5.553 -3.850 1.00 97.94 94 HIS A CA 1
ATOM 721 C C . HIS A 1 94 ? -2.199 5.459 -2.488 1.00 97.94 94 HIS A C 1
ATOM 723 O O . HIS A 1 94 ? -2.849 5.506 -1.446 1.00 97.94 94 HIS A O 1
ATOM 729 N N . HIS A 1 95 ? -0.867 5.369 -2.459 1.00 98.62 95 HIS A N 1
ATOM 730 C CA . HIS A 1 95 ? -0.106 5.369 -1.208 1.00 98.62 95 HIS A CA 1
ATOM 731 C C . HIS A 1 95 ? -0.180 6.708 -0.467 1.00 98.62 95 HIS A C 1
ATOM 733 O O . HIS A 1 95 ? -0.236 6.737 0.763 1.00 98.62 95 HIS A O 1
ATOM 739 N N . GLN A 1 96 ? -0.218 7.827 -1.194 1.00 98.62 96 GLN A N 1
ATOM 740 C CA . GLN A 1 96 ? -0.309 9.148 -0.578 1.00 98.62 96 GLN A CA 1
ATOM 741 C C . GLN A 1 96 ? -1.611 9.310 0.220 1.00 98.62 96 GLN A C 1
ATOM 743 O O . GLN A 1 96 ? -1.559 9.819 1.339 1.00 98.62 96 GLN A O 1
ATOM 748 N N . GLU A 1 97 ? -2.751 8.814 -0.282 1.00 98.44 97 GLU A N 1
ATOM 749 C CA . GLU A 1 97 ? -4.011 8.852 0.476 1.00 98.44 97 GLU A CA 1
ATOM 750 C C . GLU A 1 97 ? -3.906 8.081 1.803 1.00 98.44 97 GLU A C 1
ATOM 752 O O . GLU A 1 97 ? -4.377 8.565 2.839 1.00 98.44 97 GLU A O 1
ATOM 757 N N . ALA A 1 98 ? -3.253 6.912 1.807 1.00 98.44 98 ALA A N 1
ATOM 758 C CA . ALA A 1 98 ? -3.057 6.136 3.030 1.00 98.44 98 ALA A CA 1
ATOM 759 C C . ALA A 1 98 ? -2.149 6.859 4.032 1.00 98.44 98 ALA A C 1
ATOM 761 O O . ALA A 1 98 ? -2.463 6.893 5.226 1.00 98.44 98 ALA A O 1
ATOM 762 N N . VAL A 1 99 ? -1.060 7.480 3.567 1.00 98.75 99 VAL A N 1
ATOM 763 C CA . VAL A 1 99 ? -0.158 8.288 4.405 1.00 98.75 99 VAL A CA 1
ATOM 764 C C . VAL A 1 99 ? -0.903 9.470 5.029 1.00 98.75 99 VAL A C 1
ATOM 766 O O . VAL A 1 99 ? -0.811 9.691 6.243 1.00 98.75 99 VAL A O 1
ATOM 769 N N . ASP A 1 100 ? -1.666 10.209 4.227 1.00 98.31 100 ASP A N 1
ATOM 770 C CA . ASP A 1 100 ? -2.384 11.403 4.674 1.00 98.31 100 ASP A CA 1
ATOM 771 C C . ASP A 1 100 ? -3.492 11.038 5.668 1.00 98.31 100 ASP A C 1
ATOM 773 O O . ASP A 1 100 ? -3.584 11.624 6.752 1.00 98.31 100 ASP A O 1
ATOM 777 N N . SER A 1 101 ? -4.274 10.001 5.359 1.00 98.06 101 SER A N 1
ATOM 778 C CA . SER A 1 101 ? -5.366 9.524 6.215 1.00 98.06 101 SER A CA 1
ATOM 779 C C . SER A 1 101 ? -4.859 8.974 7.547 1.00 98.06 101 SER A C 1
ATOM 781 O O . SER A 1 101 ? -5.423 9.270 8.603 1.00 98.06 101 SER A O 1
ATOM 783 N N . SER A 1 102 ? -3.752 8.230 7.522 1.00 98.44 102 SER A N 1
ATOM 784 C CA . SER A 1 102 ? -3.096 7.709 8.728 1.00 98.44 102 SER A CA 1
ATOM 785 C C . SER A 1 102 ? -2.553 8.836 9.606 1.00 98.44 102 SER A C 1
ATOM 787 O O . SER A 1 102 ? -2.736 8.839 10.825 1.00 98.44 102 SER A O 1
ATOM 789 N N . THR A 1 103 ? -1.929 9.840 8.987 1.00 97.94 103 THR A N 1
ATOM 790 C CA . THR A 1 103 ? -1.416 11.024 9.688 1.00 97.94 103 THR A CA 1
ATOM 791 C C . THR A 1 103 ? -2.553 11.822 10.326 1.00 97.94 103 THR A C 1
ATOM 793 O O . THR A 1 103 ? -2.453 12.239 11.484 1.00 97.94 103 THR A O 1
ATOM 796 N N . MET A 1 104 ? -3.660 12.004 9.603 1.00 97.00 104 MET A N 1
ATOM 797 C CA . MET A 1 104 ? -4.860 12.665 10.110 1.00 97.00 104 MET A CA 1
ATOM 798 C C . MET A 1 104 ? -5.455 11.911 11.303 1.00 97.00 104 MET A C 1
ATOM 800 O O . MET A 1 104 ? -5.737 12.544 12.323 1.00 97.00 104 MET A O 1
ATOM 804 N N . LEU A 1 105 ? -5.601 10.583 11.220 1.00 97.25 105 LEU A N 1
ATOM 805 C CA . LEU A 1 105 ? -6.089 9.760 12.329 1.00 97.25 105 LEU A CA 1
ATOM 806 C C . LEU A 1 105 ? -5.247 9.981 13.591 1.00 97.25 105 LEU A C 1
ATOM 808 O O . LEU A 1 105 ? -5.795 10.262 14.661 1.00 97.25 105 LEU A O 1
ATOM 812 N N . ILE A 1 106 ? -3.921 9.881 13.471 1.00 97.25 106 ILE A N 1
ATOM 813 C CA . ILE A 1 106 ? -2.991 10.048 14.596 1.00 97.25 106 ILE A CA 1
ATOM 814 C C . ILE A 1 106 ? -3.151 11.442 15.211 1.00 97.25 106 ILE A C 1
ATOM 816 O O . ILE A 1 106 ? -3.376 11.572 16.412 1.00 97.25 106 ILE A O 1
ATOM 820 N N . ASN A 1 107 ? -3.099 12.494 14.393 1.00 95.69 107 ASN A N 1
ATOM 821 C CA . ASN A 1 107 ? -3.196 13.868 14.885 1.00 95.69 107 ASN A CA 1
ATOM 822 C C . ASN A 1 107 ? -4.543 14.149 15.557 1.00 95.69 107 ASN A C 1
ATOM 824 O O . ASN A 1 107 ? -4.602 14.803 16.600 1.00 95.69 107 ASN A O 1
ATOM 828 N N . LYS A 1 108 ? -5.630 13.650 14.969 1.00 95.38 108 LYS A N 1
ATOM 829 C CA . LYS A 1 108 ? -6.983 13.925 15.437 1.00 95.38 108 LYS A CA 1
ATOM 830 C C . LYS A 1 108 ? -7.319 13.174 16.719 1.00 95.38 108 LYS A C 1
ATOM 832 O O . LYS A 1 108 ? -7.871 13.772 17.638 1.00 95.38 108 LYS A O 1
ATOM 837 N N . THR A 1 109 ? -6.936 11.906 16.822 1.00 94.50 109 THR A N 1
ATOM 838 C CA . THR A 1 109 ? -7.106 11.131 18.061 1.00 94.50 109 THR A CA 1
ATOM 839 C C . THR A 1 109 ? -6.300 11.739 19.214 1.00 94.50 109 THR A C 1
ATOM 841 O O . THR A 1 109 ? -6.848 11.947 20.295 1.00 94.50 109 THR A O 1
ATOM 844 N N . LEU A 1 110 ? -5.056 12.168 18.964 1.00 93.75 110 LEU A N 1
ATOM 845 C CA . LEU A 1 110 ? -4.257 12.905 19.950 1.00 93.75 110 LEU A CA 1
ATOM 846 C C . LEU A 1 110 ? -4.920 14.223 20.379 1.00 93.75 110 LEU A C 1
ATOM 848 O O . LEU A 1 110 ? -4.960 14.531 21.570 1.00 93.75 110 LEU A O 1
ATOM 852 N N . PHE A 1 111 ? -5.461 14.997 19.432 1.00 93.50 111 PHE A N 1
ATOM 853 C CA . PHE A 1 111 ? -6.177 16.242 19.733 1.00 93.50 111 PHE A CA 1
ATOM 854 C C . PHE A 1 111 ? -7.426 16.006 20.596 1.00 93.50 111 PHE A C 1
ATOM 856 O O . PHE A 1 111 ? -7.714 16.798 21.493 1.00 93.50 111 PHE A O 1
ATOM 863 N N . LEU A 1 112 ? -8.139 14.902 20.362 1.00 93.06 112 LEU A N 1
ATOM 864 C CA . LEU A 1 112 ? -9.327 14.501 21.121 1.00 93.06 112 LEU A CA 1
ATOM 865 C C . LEU A 1 112 ? -8.995 13.869 22.489 1.00 93.06 112 LEU A C 1
ATOM 867 O O . LEU A 1 112 ? -9.907 13.509 23.229 1.00 93.06 112 LEU A O 1
ATOM 871 N N . GLY A 1 113 ? -7.711 13.784 22.860 1.00 91.81 113 GLY A N 1
ATOM 872 C CA . GLY A 1 113 ? -7.263 13.297 24.169 1.00 91.81 113 GLY A CA 1
ATOM 873 C C . GLY A 1 113 ? -7.214 11.775 24.299 1.00 91.81 113 GLY A C 1
ATOM 874 O O . GLY A 1 113 ? -7.167 11.262 25.418 1.00 91.81 113 GLY A O 1
ATOM 875 N N . ASP A 1 114 ? -7.228 11.061 23.176 1.00 91.88 114 ASP A N 1
ATOM 876 C CA . ASP A 1 114 ? -7.155 9.606 23.138 1.00 91.88 114 ASP A CA 1
ATOM 877 C C . ASP A 1 114 ? -5.733 9.085 23.419 1.00 91.88 114 ASP A C 1
ATOM 879 O O . ASP A 1 114 ? -4.731 9.772 23.189 1.00 91.88 114 ASP A O 1
ATOM 883 N N . GLN A 1 115 ? -5.636 7.866 23.952 1.00 87.25 115 GLN A N 1
ATOM 884 C CA . GLN A 1 115 ? -4.352 7.224 24.240 1.00 87.25 115 GLN A CA 1
ATOM 885 C C . GLN A 1 115 ? -3.857 6.425 23.038 1.00 87.25 115 GLN A C 1
ATOM 887 O O . GLN A 1 115 ? -4.654 5.867 22.296 1.00 87.25 115 GLN A O 1
ATOM 892 N N . LEU A 1 116 ? -2.532 6.326 22.898 1.00 87.06 116 LEU A N 1
ATOM 893 C CA . LEU A 1 116 ? -1.915 5.508 21.858 1.00 87.06 116 LEU A CA 1
ATOM 894 C C . LEU A 1 116 ? -2.288 4.027 22.028 1.00 87.06 116 LEU A C 1
ATOM 896 O O . LEU A 1 116 ? -1.965 3.416 23.050 1.00 87.06 116 LEU A O 1
ATOM 900 N N . ASP A 1 117 ? -2.889 3.456 20.994 1.00 92.12 117 ASP A N 1
ATOM 901 C CA . ASP A 1 117 ? -3.346 2.081 20.907 1.00 92.12 117 ASP A CA 1
ATOM 902 C C . ASP A 1 117 ? -2.763 1.344 19.687 1.00 92.12 117 ASP A C 1
ATOM 904 O O . ASP A 1 117 ? -1.850 1.808 18.987 1.00 92.12 117 ASP A O 1
ATOM 908 N N . GLN A 1 118 ? -3.269 0.131 19.462 1.00 94.38 118 GLN A N 1
ATOM 909 C CA . GLN A 1 118 ? -2.839 -0.718 18.360 1.00 94.38 118 GLN A CA 1
ATOM 910 C C . GLN A 1 118 ? -3.158 -0.102 16.989 1.00 94.38 118 GLN A C 1
ATOM 912 O O . GLN A 1 118 ? -2.333 -0.214 16.084 1.00 94.38 118 GLN A O 1
ATOM 917 N N . LEU A 1 119 ? -4.289 0.593 16.830 1.00 96.19 119 LEU A N 1
ATOM 918 C CA . LEU A 1 119 ? -4.675 1.194 15.555 1.00 96.19 119 LEU A CA 1
ATOM 919 C C . LEU A 1 119 ? -3.753 2.357 15.183 1.00 96.19 119 LEU A C 1
ATOM 921 O O . LEU A 1 119 ? -3.275 2.424 14.053 1.00 96.19 119 LEU A O 1
ATOM 925 N N . GLN A 1 120 ? -3.436 3.245 16.129 1.00 96.38 120 GLN A N 1
ATOM 926 C CA . GLN A 1 120 ? -2.482 4.333 15.871 1.00 96.38 120 GLN A CA 1
ATOM 927 C C . GLN A 1 120 ? -1.060 3.809 15.617 1.00 96.38 120 GLN A C 1
ATOM 929 O O . GLN A 1 120 ? -0.287 4.435 14.885 1.00 96.38 120 GLN A O 1
ATOM 934 N N . THR A 1 121 ? -0.711 2.649 16.184 1.00 96.88 121 THR A N 1
ATOM 935 C CA . THR A 1 121 ? 0.552 1.962 15.879 1.00 96.88 121 THR A CA 1
ATOM 936 C C . THR A 1 121 ? 0.573 1.458 14.434 1.00 96.88 121 THR A C 1
ATOM 938 O O . THR A 1 121 ? 1.549 1.704 13.728 1.00 96.88 121 THR A O 1
ATOM 941 N N . ILE A 1 122 ? -0.506 0.821 13.968 1.00 97.94 122 ILE A N 1
ATOM 942 C CA . ILE A 1 122 ? -0.652 0.391 12.566 1.00 97.94 122 ILE A CA 1
ATOM 943 C C . ILE A 1 122 ? -0.594 1.601 11.629 1.00 97.94 122 ILE A C 1
ATOM 945 O O . ILE A 1 122 ? 0.215 1.614 10.709 1.00 97.94 122 ILE A O 1
ATOM 949 N N . ALA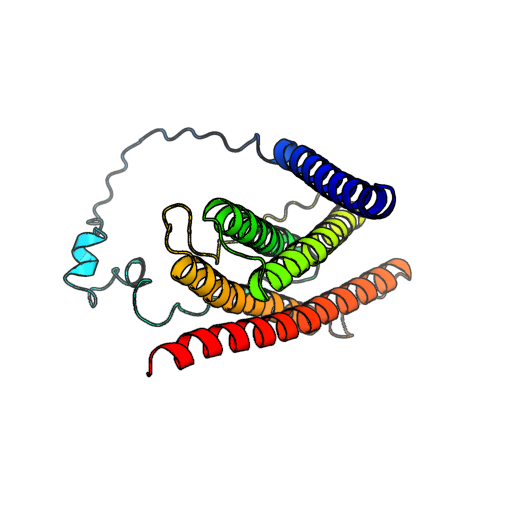 A 1 123 ? -1.349 2.665 11.916 1.00 98.38 123 ALA A N 1
ATOM 950 C CA . ALA A 1 123 ? -1.322 3.900 11.131 1.00 98.38 123 ALA A CA 1
ATOM 951 C C . ALA A 1 123 ? 0.094 4.504 11.040 1.00 98.38 123 ALA A C 1
ATOM 953 O O . ALA A 1 123 ? 0.525 4.942 9.977 1.00 98.38 123 ALA A O 1
ATOM 954 N N . SER A 1 124 ? 0.866 4.477 12.131 1.00 98.19 124 SER A N 1
ATOM 955 C CA . SER A 1 124 ? 2.256 4.962 12.128 1.00 98.19 124 SER A CA 1
ATOM 956 C C . SER A 1 124 ? 3.181 4.102 11.255 1.00 98.19 124 SER A C 1
ATOM 958 O O . SER A 1 124 ? 4.106 4.628 10.625 1.00 98.19 124 SER A O 1
ATOM 960 N N . ASN A 1 125 ? 2.939 2.789 11.212 1.00 98.31 125 ASN A N 1
ATOM 961 C CA . ASN A 1 125 ? 3.669 1.870 10.342 1.00 98.31 125 ASN A CA 1
ATOM 962 C C . ASN A 1 125 ? 3.323 2.115 8.870 1.00 98.31 125 ASN A C 1
ATOM 964 O O . ASN A 1 125 ? 4.252 2.233 8.074 1.00 98.31 125 ASN A O 1
ATOM 968 N N . ILE A 1 126 ? 2.039 2.300 8.542 1.00 98.69 126 ILE A N 1
ATOM 969 C CA . ILE A 1 126 ? 1.569 2.647 7.191 1.00 98.69 126 ILE A CA 1
ATOM 970 C C . ILE A 1 126 ? 2.239 3.938 6.709 1.00 98.69 126 ILE A C 1
ATOM 972 O O . ILE A 1 126 ? 2.844 3.946 5.640 1.00 98.69 126 ILE A O 1
ATOM 976 N N . VAL A 1 127 ? 2.234 5.006 7.523 1.00 98.69 127 VAL A N 1
ATOM 977 C CA . VAL A 1 127 ? 2.924 6.271 7.193 1.00 98.69 127 VAL A CA 1
ATOM 978 C C . VAL A 1 127 ? 4.395 6.027 6.869 1.00 98.69 127 VAL A C 1
ATOM 980 O O . VAL A 1 127 ? 4.909 6.526 5.872 1.00 98.69 127 VAL A O 1
ATOM 983 N N . SER A 1 128 ? 5.088 5.269 7.719 1.00 98.19 128 SER A N 1
ATOM 984 C CA . SER A 1 128 ? 6.531 5.062 7.578 1.00 98.19 128 SER A CA 1
ATOM 985 C C . SER A 1 128 ? 6.878 4.180 6.378 1.00 98.19 128 SER A C 1
ATOM 987 O O . SER A 1 128 ? 7.835 4.479 5.667 1.00 98.19 128 SER A O 1
ATOM 989 N N . GLY A 1 129 ? 6.122 3.102 6.157 1.00 98.38 129 GLY A N 1
ATOM 990 C CA . GLY A 1 129 ? 6.321 2.168 5.051 1.00 98.38 129 GLY A CA 1
ATOM 991 C C . GLY A 1 129 ? 5.997 2.815 3.712 1.00 98.38 129 GLY A C 1
ATOM 992 O O . GLY A 1 129 ? 6.878 2.949 2.863 1.00 98.38 129 GLY A O 1
ATOM 993 N N . GLN A 1 130 ? 4.776 3.330 3.568 1.00 98.62 130 GLN A N 1
ATOM 994 C CA . GLN A 1 130 ? 4.305 3.847 2.286 1.00 98.62 130 GLN A CA 1
ATOM 995 C C . GLN A 1 130 ? 5.013 5.147 1.878 1.00 98.62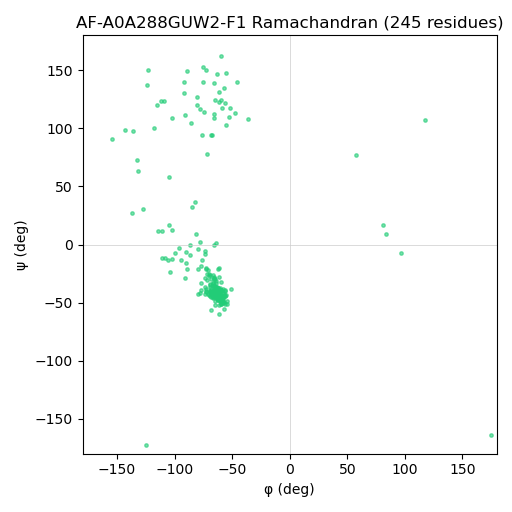 130 GLN A C 1
ATOM 997 O O . GLN A 1 130 ? 5.233 5.379 0.692 1.00 98.62 130 GLN A O 1
ATOM 1002 N N . ALA A 1 131 ? 5.504 5.961 2.823 1.00 98.56 131 ALA A N 1
ATOM 1003 C CA . ALA A 1 131 ? 6.368 7.096 2.480 1.00 98.56 131 ALA A CA 1
ATOM 1004 C C . ALA A 1 131 ? 7.718 6.660 1.876 1.00 98.56 131 ALA A C 1
ATOM 1006 O O . ALA A 1 131 ? 8.250 7.332 0.988 1.00 98.56 1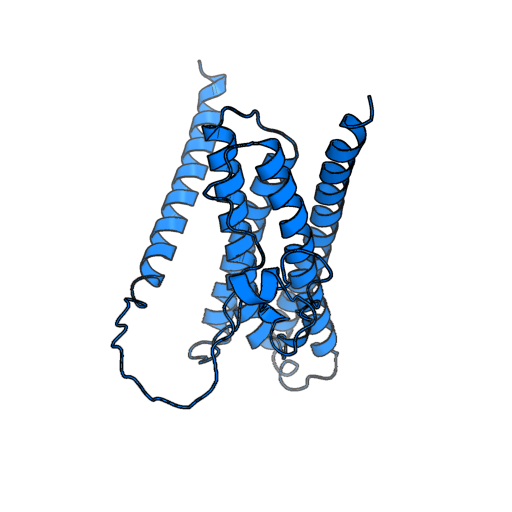31 ALA A O 1
ATOM 1007 N N . LEU A 1 132 ? 8.303 5.550 2.337 1.00 98.44 132 LEU A N 1
ATOM 1008 C CA . LEU A 1 132 ? 9.525 5.003 1.734 1.00 98.44 132 LEU A CA 1
ATOM 1009 C C . LEU A 1 132 ? 9.242 4.445 0.336 1.00 98.44 132 LEU A C 1
ATOM 1011 O O . LEU A 1 132 ? 10.027 4.676 -0.584 1.00 98.44 132 LEU A O 1
ATOM 1015 N N . GLU A 1 133 ? 8.104 3.781 0.168 1.00 98.69 133 GLU A N 1
ATOM 1016 C CA . GLU A 1 133 ? 7.658 3.228 -1.110 1.00 98.69 133 GLU A CA 1
ATOM 1017 C C . GLU A 1 133 ? 7.384 4.333 -2.139 1.00 98.69 133 GLU A C 1
ATOM 1019 O O . GLU A 1 133 ? 7.904 4.265 -3.249 1.00 98.69 133 GLU A O 1
ATOM 1024 N N . ILE A 1 134 ? 6.705 5.425 -1.764 1.00 98.75 134 ILE A N 1
ATOM 1025 C CA . ILE A 1 134 ? 6.506 6.605 -2.630 1.00 98.75 134 ILE A CA 1
ATOM 1026 C C . ILE A 1 134 ? 7.846 7.160 -3.135 1.00 98.75 134 ILE A C 1
ATOM 1028 O O . ILE A 1 134 ? 7.987 7.481 -4.320 1.00 98.75 134 ILE A O 1
ATOM 1032 N N . ASN A 1 135 ? 8.857 7.257 -2.265 1.00 98.44 135 ASN A N 1
ATOM 1033 C CA . ASN A 1 135 ? 10.187 7.726 -2.663 1.00 98.44 135 ASN A CA 1
ATOM 1034 C C . ASN A 1 135 ? 10.858 6.774 -3.665 1.00 98.44 135 ASN A C 1
ATOM 1036 O O . ASN A 1 135 ? 11.496 7.224 -4.623 1.00 98.44 135 ASN A O 1
ATOM 1040 N N . GLN A 1 136 ? 10.704 5.464 -3.469 1.00 98.44 136 GLN A N 1
ATOM 1041 C CA . GLN A 1 136 ? 11.220 4.452 -4.386 1.00 98.44 136 GLN A CA 1
ATOM 1042 C C . GLN A 1 136 ? 10.534 4.532 -5.758 1.00 98.44 136 GLN A C 1
ATOM 1044 O O . GLN A 1 136 ? 11.221 4.619 -6.776 1.00 98.44 136 GLN A O 1
ATOM 1049 N N . LEU A 1 137 ? 9.199 4.594 -5.784 1.00 98.19 137 LEU A N 1
ATOM 1050 C CA . LEU A 1 137 ? 8.403 4.743 -7.006 1.00 98.19 137 LEU A CA 1
ATOM 1051 C C . LEU A 1 137 ? 8.782 6.018 -7.772 1.00 98.19 137 LEU A C 1
ATOM 1053 O O . LEU A 1 137 ? 9.036 5.971 -8.974 1.00 98.19 137 LEU A O 1
ATOM 1057 N N . THR A 1 138 ? 8.909 7.145 -7.066 1.00 97.75 138 THR A N 1
ATOM 1058 C CA . THR A 1 138 ? 9.299 8.437 -7.657 1.00 97.75 138 THR A CA 1
ATOM 1059 C C . THR A 1 138 ? 10.692 8.375 -8.284 1.00 97.75 138 THR A C 1
ATOM 1061 O O . THR A 1 138 ? 10.909 8.910 -9.372 1.00 97.75 138 THR A O 1
ATOM 1064 N N . THR A 1 139 ? 11.634 7.688 -7.630 1.00 97.50 139 THR A N 1
ATOM 1065 C CA . THR A 1 139 ? 12.993 7.490 -8.158 1.00 97.50 139 THR A CA 1
ATOM 1066 C C . THR A 1 139 ? 12.960 6.675 -9.450 1.00 97.50 139 THR A C 1
ATOM 1068 O O . THR A 1 139 ? 13.551 7.072 -10.449 1.00 97.50 139 THR A O 1
ATOM 1071 N N . TRP A 1 140 ? 12.201 5.578 -9.478 1.00 96.31 140 TRP A N 1
ATOM 1072 C CA . TRP A 1 140 ? 12.047 4.767 -10.684 1.00 96.31 140 TRP A CA 1
ATOM 1073 C C . TRP A 1 140 ? 11.368 5.505 -11.836 1.00 96.31 140 TRP A C 1
ATOM 1075 O O . TRP A 1 140 ? 11.789 5.344 -12.980 1.00 96.31 140 TRP A O 1
ATOM 1085 N N . ILE A 1 141 ? 10.362 6.339 -11.562 1.00 95.69 141 ILE A N 1
ATOM 1086 C CA . ILE A 1 141 ? 9.745 7.189 -12.589 1.00 95.69 141 ILE A CA 1
ATOM 1087 C C . ILE A 1 141 ? 10.775 8.168 -13.160 1.00 95.69 141 ILE A C 1
ATOM 1089 O O . ILE A 1 141 ? 10.880 8.296 -14.380 1.00 95.69 141 ILE A O 1
ATOM 1093 N N . ALA A 1 142 ? 11.562 8.825 -12.304 1.00 94.81 142 ALA A N 1
ATOM 1094 C CA . ALA A 1 142 ? 12.588 9.766 -12.745 1.00 94.81 142 ALA A CA 1
ATOM 1095 C C . ALA A 1 142 ? 13.668 9.092 -13.611 1.00 94.81 142 ALA A C 1
ATOM 1097 O O . ALA A 1 142 ? 14.087 9.670 -14.614 1.00 94.81 142 ALA A O 1
ATOM 1098 N N . ASP A 1 143 ? 14.075 7.873 -13.253 1.00 92.12 143 ASP A N 1
ATOM 1099 C CA . ASP A 1 143 ? 15.143 7.145 -13.941 1.00 92.12 143 ASP A CA 1
ATOM 1100 C C . ASP A 1 143 ? 14.675 6.475 -15.242 1.00 92.12 143 ASP A C 1
ATOM 1102 O O . ASP A 1 143 ? 15.389 6.499 -16.244 1.00 92.12 143 ASP A O 1
ATOM 1106 N N . GLN A 1 144 ? 13.495 5.847 -15.232 1.00 90.62 144 GLN A N 1
ATOM 1107 C CA . GLN A 1 144 ? 13.040 4.960 -16.313 1.00 90.62 144 GLN A CA 1
ATOM 1108 C C . GLN A 1 144 ? 11.984 5.599 -17.222 1.00 90.62 144 GLN A C 1
ATOM 1110 O O . GLN A 1 144 ? 11.854 5.206 -18.379 1.00 90.62 144 GLN A O 1
ATOM 1115 N N . TYR A 1 145 ? 11.253 6.597 -16.722 1.00 89.75 145 TYR A N 1
ATOM 1116 C CA . TYR A 1 145 ? 10.106 7.211 -17.400 1.00 89.75 145 TYR A CA 1
ATOM 1117 C C . TYR A 1 145 ? 10.234 8.738 -17.485 1.00 89.75 145 TYR A C 1
ATOM 1119 O O . TYR A 1 145 ? 9.239 9.467 -17.508 1.00 89.75 145 TYR A O 1
ATOM 1127 N N . SER A 1 146 ? 11.472 9.248 -17.555 1.00 90.38 146 SER A N 1
ATOM 1128 C CA . SER A 1 146 ? 11.723 10.681 -17.736 1.00 90.38 146 SER A CA 1
ATOM 1129 C C . SER A 1 146 ? 11.017 11.200 -18.999 1.00 90.38 146 SER A C 1
ATOM 1131 O O . SER A 1 146 ? 11.240 10.704 -20.104 1.00 90.38 146 SER A O 1
ATOM 1133 N N . GLY A 1 147 ? 10.137 12.191 -18.835 1.00 91.19 147 GLY A N 1
ATOM 1134 C CA . GLY A 1 147 ? 9.345 12.750 -19.935 1.00 91.19 147 GLY A CA 1
ATOM 1135 C C . GLY A 1 147 ? 8.061 11.987 -20.278 1.00 91.19 147 GLY A C 1
ATOM 1136 O O . GLY A 1 147 ? 7.429 12.325 -21.280 1.00 91.19 147 GLY A O 1
ATOM 1137 N N . SER A 1 148 ? 7.656 11.001 -19.470 1.00 92.75 148 SER A N 1
ATOM 1138 C CA . SER A 1 148 ? 6.324 10.402 -19.581 1.00 92.75 148 SER A CA 1
ATOM 1139 C C . SER A 1 148 ? 5.220 11.464 -19.484 1.00 92.75 148 SER A C 1
ATOM 1141 O O . SER A 1 148 ? 5.356 12.483 -18.803 1.00 92.75 148 SER A O 1
ATOM 1143 N N . THR A 1 149 ? 4.120 11.209 -20.191 1.00 94.75 149 THR A N 1
ATOM 1144 C CA . THR A 1 149 ? 2.894 12.025 -20.166 1.00 94.75 149 THR A CA 1
ATOM 1145 C C . THR A 1 149 ? 1.734 11.287 -19.502 1.00 94.75 149 THR A C 1
ATOM 1147 O O . THR A 1 149 ? 0.594 11.739 -19.599 1.00 94.75 149 THR A O 1
ATOM 1150 N N . TYR A 1 150 ? 2.014 10.154 -18.846 1.00 93.44 150 TYR A N 1
ATOM 1151 C CA . TYR A 1 150 ? 1.009 9.392 -18.120 1.00 93.44 150 TYR A CA 1
ATOM 1152 C C . TYR A 1 150 ? 0.410 10.248 -16.999 1.00 93.44 150 TYR A C 1
ATOM 1154 O O . TYR A 1 150 ? 1.132 10.874 -16.220 1.00 93.44 150 TYR A O 1
ATOM 1162 N N . ILE A 1 151 ? -0.919 10.275 -16.927 1.00 93.12 151 ILE A N 1
ATOM 1163 C CA . ILE A 1 151 ? -1.671 10.969 -15.883 1.00 93.12 151 ILE A CA 1
ATOM 1164 C C . ILE A 1 151 ? -2.410 9.894 -15.087 1.00 93.12 151 ILE A C 1
ATOM 1166 O O . ILE A 1 151 ? -3.204 9.174 -15.691 1.00 93.12 151 ILE A O 1
ATOM 1170 N N . PRO A 1 152 ? -2.164 9.767 -13.771 1.00 91.75 152 PRO A N 1
ATOM 1171 C CA . PRO A 1 152 ? -2.884 8.803 -12.958 1.00 91.75 152 PRO A CA 1
ATOM 1172 C C . PRO A 1 152 ? -4.366 9.161 -12.858 1.00 91.75 152 PRO A C 1
ATOM 1174 O O . PRO A 1 152 ? -4.731 10.329 -12.695 1.00 91.75 152 PRO A O 1
ATOM 1177 N N . HIS A 1 153 ? -5.216 8.144 -12.941 1.00 88.06 153 HIS A N 1
ATOM 1178 C CA . HIS A 1 153 ? -6.668 8.247 -12.837 1.00 88.06 153 HIS A CA 1
ATOM 1179 C C . HIS A 1 153 ? -7.143 7.736 -11.475 1.00 88.06 153 HIS A C 1
ATOM 1181 O O . HIS A 1 153 ? -7.960 6.823 -11.377 1.00 88.06 153 HIS A O 1
ATOM 1187 N N . TYR A 1 154 ? -6.628 8.359 -10.419 1.00 87.06 154 TYR A N 1
ATOM 1188 C CA . TYR A 1 154 ? -6.908 7.972 -9.045 1.00 87.06 154 TYR A CA 1
ATOM 1189 C C . TYR A 1 154 ? -8.101 8.727 -8.445 1.00 87.06 154 TYR A C 1
ATOM 1191 O O . TYR A 1 154 ? -8.246 9.938 -8.628 1.00 87.06 154 TYR A O 1
ATOM 1199 N N . MET A 1 155 ? -8.923 8.004 -7.684 1.00 88.25 155 MET A N 1
ATOM 1200 C CA . MET A 1 155 ? -10.031 8.541 -6.898 1.00 88.25 155 MET A CA 1
ATOM 1201 C C . MET A 1 155 ? -9.859 8.133 -5.437 1.00 88.25 155 MET A C 1
ATOM 1203 O O . MET A 1 155 ? -9.551 6.979 -5.151 1.00 88.25 155 MET A O 1
ATOM 1207 N N . ASN A 1 156 ? -10.107 9.076 -4.530 1.00 89.94 156 ASN A N 1
ATOM 1208 C CA . ASN A 1 156 ? -10.028 8.847 -3.089 1.00 89.94 156 ASN A CA 1
ATOM 1209 C C . ASN A 1 156 ? -10.959 7.710 -2.640 1.00 89.94 156 ASN A C 1
ATOM 1211 O O . ASN A 1 156 ? -12.134 7.678 -3.021 1.00 89.94 156 ASN A O 1
ATOM 1215 N N . MET A 1 157 ? -10.441 6.814 -1.803 1.00 94.31 157 MET A N 1
ATOM 1216 C CA . MET A 1 157 ? -11.157 5.667 -1.242 1.00 94.31 157 MET A CA 1
ATOM 1217 C C . MET A 1 157 ? -11.416 5.808 0.261 1.00 94.31 157 MET A C 1
ATOM 1219 O O . MET A 1 157 ? -12.200 5.042 0.821 1.00 94.31 157 MET A O 1
ATOM 1223 N N . MET A 1 158 ? -10.784 6.782 0.918 1.00 94.75 158 MET A N 1
ATOM 1224 C CA . MET A 1 158 ? -10.992 7.071 2.333 1.00 94.75 158 MET A CA 1
ATOM 1225 C C . MET A 1 158 ? -12.099 8.122 2.492 1.00 94.75 158 MET A C 1
ATOM 1227 O O . MET A 1 158 ? -12.082 9.175 1.847 1.00 94.75 158 MET A O 1
ATOM 1231 N N . ARG A 1 159 ? -13.086 7.878 3.367 1.00 93.94 159 ARG A N 1
ATOM 1232 C CA . ARG A 1 159 ? -14.141 8.867 3.651 1.00 93.94 159 ARG A CA 1
ATOM 1233 C C . ARG A 1 159 ? -13.536 10.125 4.279 1.00 93.94 159 ARG A C 1
ATOM 1235 O O . ARG A 1 159 ? -12.614 10.057 5.091 1.00 93.94 159 ARG A O 1
ATOM 1242 N N . ASN A 1 160 ? -14.116 11.292 3.983 1.00 89.81 160 ASN A N 1
ATOM 1243 C CA . ASN A 1 160 ? -13.773 12.514 4.712 1.00 89.81 160 ASN A CA 1
ATOM 1244 C C . ASN A 1 160 ? -14.206 12.362 6.182 1.00 89.81 160 ASN A C 1
ATOM 1246 O O . ASN A 1 160 ? -15.377 12.106 6.471 1.00 89.81 160 ASN A O 1
ATOM 1250 N N . THR A 1 161 ? -13.261 12.545 7.107 1.00 89.38 161 THR A N 1
ATOM 1251 C CA . THR A 1 161 ? -13.519 12.447 8.549 1.00 89.38 161 THR A CA 1
ATOM 1252 C C . THR A 1 161 ? -13.348 13.769 9.296 1.00 89.38 161 THR A C 1
ATOM 1254 O O . THR A 1 161 ? -13.381 13.768 10.525 1.00 89.38 161 THR A O 1
ATOM 1257 N N . ASP A 1 162 ? -13.222 14.912 8.614 1.00 86.31 162 ASP A N 1
ATOM 1258 C CA . ASP A 1 162 ? -12.915 16.228 9.202 1.00 86.31 162 ASP A CA 1
ATOM 1259 C C . ASP A 1 162 ? -13.910 16.640 10.290 1.00 86.31 162 ASP A C 1
ATOM 1261 O O . ASP A 1 162 ? -13.521 17.146 11.345 1.00 86.31 162 ASP A O 1
ATOM 1265 N N . THR A 1 163 ? -15.192 16.347 10.079 1.00 91.00 163 THR A N 1
ATOM 1266 C CA . THR A 1 163 ? -16.290 16.717 10.984 1.00 91.00 163 THR A CA 1
ATOM 1267 C C . THR A 1 163 ? -16.531 15.709 12.110 1.00 91.00 163 THR A C 1
ATOM 1269 O O . THR A 1 163 ? -17.278 16.001 13.042 1.00 91.00 163 THR A O 1
ATOM 1272 N N . ILE A 1 164 ? -15.889 14.537 12.070 1.00 93.69 164 ILE A N 1
ATOM 1273 C CA . ILE A 1 164 ? -16.112 13.459 13.042 1.00 93.69 164 ILE A CA 1
ATOM 1274 C C . ILE A 1 164 ? -15.375 13.766 14.345 1.00 93.69 164 ILE A C 1
ATOM 1276 O O . ILE A 1 164 ? -14.154 13.840 14.351 1.00 93.69 164 ILE A O 1
ATOM 1280 N N . THR A 1 165 ? -16.079 13.945 15.459 1.00 93.31 165 THR A N 1
ATOM 1281 C CA . THR A 1 165 ? -15.451 14.229 16.768 1.00 93.31 165 THR A CA 1
ATOM 1282 C C . THR A 1 165 ? -15.476 13.046 17.729 1.00 93.31 165 THR A C 1
ATOM 1284 O O . THR A 1 165 ? -14.800 13.083 18.752 1.00 93.31 165 THR A O 1
ATOM 1287 N N . ASP A 1 166 ? -16.266 12.019 17.425 1.00 94.75 166 ASP A N 1
ATOM 1288 C CA . ASP A 1 166 ? -16.307 10.783 18.198 1.00 94.75 166 ASP A CA 1
ATOM 1289 C C . ASP A 1 166 ? -15.125 9.884 17.808 1.00 94.75 166 ASP A C 1
ATOM 1291 O O . ASP A 1 166 ? -14.966 9.530 16.637 1.00 94.75 166 ASP A O 1
ATOM 1295 N N . VAL A 1 167 ? -14.273 9.557 18.784 1.00 93.44 167 VAL A N 1
ATOM 1296 C CA . VAL A 1 167 ? -13.011 8.835 18.552 1.00 93.44 167 VAL A CA 1
ATOM 1297 C C . VAL A 1 167 ? -13.264 7.420 18.040 1.00 93.44 167 VAL A C 1
ATOM 1299 O O . VAL A 1 167 ? -12.604 7.001 17.091 1.00 93.44 167 VAL A O 1
ATOM 1302 N N . ASP A 1 168 ? -14.226 6.700 18.613 1.00 92.50 168 ASP A N 1
ATOM 1303 C CA . ASP A 1 168 ? -14.513 5.321 18.210 1.00 92.50 168 ASP A CA 1
ATOM 1304 C C . ASP A 1 168 ? -15.091 5.266 16.793 1.00 92.50 168 ASP A C 1
ATOM 1306 O O . ASP A 1 168 ? -14.670 4.440 15.982 1.00 92.50 168 ASP A O 1
ATOM 1310 N N . THR A 1 169 ? -15.982 6.200 16.448 1.00 92.88 169 THR A N 1
ATOM 1311 C CA . THR A 1 169 ? -16.495 6.355 15.081 1.00 92.88 169 THR A CA 1
ATOM 1312 C C . THR A 1 169 ? -15.368 6.671 14.098 1.00 92.88 169 THR A C 1
ATOM 1314 O O . THR A 1 169 ? -15.281 6.027 13.054 1.00 92.88 169 THR A O 1
ATOM 1317 N N . LEU A 1 170 ? -14.474 7.611 14.430 1.00 94.69 170 LEU A N 1
ATOM 1318 C CA . LEU A 1 170 ? -13.321 7.963 13.594 1.00 94.69 170 LEU A CA 1
ATOM 1319 C C . LEU A 1 170 ? -12.420 6.746 13.329 1.00 94.69 170 LEU A C 1
ATOM 1321 O O . LEU A 1 170 ? -12.074 6.469 12.181 1.00 94.69 170 LEU A O 1
ATOM 1325 N N . LYS A 1 171 ? -12.059 6.012 14.386 1.00 95.56 171 LYS A N 1
ATOM 1326 C CA . LYS A 1 171 ? -11.199 4.823 14.308 1.00 95.56 171 LYS A CA 1
ATOM 1327 C C . LYS A 1 171 ? -11.841 3.704 13.494 1.00 95.56 171 LYS A C 1
ATOM 1329 O O . LYS A 1 171 ? -11.180 3.105 12.648 1.00 95.56 171 LYS A O 1
ATOM 1334 N N . LYS A 1 172 ? -13.132 3.452 13.719 1.00 94.00 172 LYS A N 1
ATOM 1335 C CA . LYS A 1 172 ? -13.893 2.448 12.977 1.00 94.00 172 LYS A CA 1
ATOM 1336 C C . LYS A 1 172 ? -13.964 2.787 11.490 1.00 94.00 172 LYS A C 1
ATOM 1338 O O . LYS A 1 172 ? -13.660 1.924 10.674 1.00 94.00 172 LYS A O 1
ATOM 1343 N N . MET A 1 173 ? -14.301 4.032 11.145 1.00 95.12 173 MET A N 1
ATOM 1344 C CA . MET A 1 173 ? -14.355 4.472 9.748 1.00 95.12 173 MET A CA 1
ATOM 1345 C C . MET A 1 173 ? -13.002 4.314 9.055 1.00 95.12 173 MET A C 1
ATOM 1347 O O . MET A 1 173 ? -12.941 3.769 7.958 1.00 95.12 173 MET A O 1
ATOM 1351 N N . TYR A 1 174 ? -11.919 4.729 9.720 1.00 97.06 174 TYR A N 1
ATOM 1352 C CA . TYR A 1 174 ? -10.568 4.558 9.197 1.00 97.06 174 TYR A CA 1
ATOM 1353 C C . TYR A 1 174 ? -10.237 3.085 8.932 1.00 97.06 174 TYR A C 1
ATOM 1355 O O . TYR A 1 174 ? -9.733 2.764 7.863 1.00 97.06 174 TYR A O 1
ATOM 1363 N N . ALA A 1 175 ? -10.517 2.187 9.881 1.00 97.31 175 ALA A N 1
ATOM 1364 C CA . ALA A 1 175 ? -10.186 0.773 9.723 1.00 97.31 175 ALA A CA 1
ATOM 1365 C C . ALA A 1 175 ? -11.013 0.102 8.614 1.00 97.31 175 ALA A C 1
ATOM 1367 O O . ALA A 1 175 ? -10.462 -0.669 7.835 1.00 97.31 175 ALA A O 1
ATOM 1368 N N . GLU A 1 176 ? -12.308 0.418 8.509 1.00 95.75 176 GLU A N 1
ATOM 1369 C CA . GLU A 1 176 ? -13.173 -0.064 7.421 1.00 95.75 176 GLU A CA 1
ATOM 1370 C C . GLU A 1 176 ? -12.665 0.387 6.045 1.00 95.75 176 GLU A C 1
ATOM 1372 O O . GLU A 1 176 ? -12.550 -0.431 5.132 1.00 95.75 176 GLU A O 1
ATOM 1377 N N . ASP A 1 177 ? -12.331 1.671 5.907 1.00 96.69 177 ASP A N 1
ATOM 1378 C CA . ASP A 1 177 ? -11.905 2.238 4.627 1.00 96.69 177 ASP A CA 1
ATOM 1379 C C . ASP A 1 177 ? -10.499 1.763 4.249 1.00 96.69 177 ASP A C 1
ATOM 1381 O O . ASP A 1 177 ? -10.269 1.380 3.104 1.00 96.69 177 ASP A O 1
ATOM 1385 N N . MET A 1 178 ? -9.574 1.697 5.215 1.00 98.38 178 MET A N 1
ATOM 1386 C CA . MET A 1 178 ? -8.196 1.273 4.962 1.00 98.38 178 MET A CA 1
ATOM 1387 C C . MET A 1 178 ? -8.113 -0.200 4.543 1.00 98.38 178 MET A C 1
ATOM 1389 O O . MET A 1 178 ? -7.243 -0.558 3.757 1.00 98.38 178 MET A O 1
ATOM 1393 N N . ILE A 1 179 ? -9.039 -1.056 4.994 1.00 98.00 179 ILE A N 1
ATOM 1394 C CA . ILE A 1 179 ? -9.137 -2.439 4.498 1.00 98.00 179 ILE A CA 1
ATOM 1395 C C . ILE A 1 179 ? -9.458 -2.461 2.998 1.00 98.00 179 ILE A C 1
ATOM 1397 O O . ILE A 1 179 ? -8.806 -3.180 2.241 1.00 98.00 179 ILE A O 1
ATOM 1401 N N . LEU A 1 180 ? -10.448 -1.676 2.559 1.00 96.06 180 LEU A N 1
ATOM 1402 C CA . LEU A 1 180 ? -10.830 -1.604 1.144 1.00 96.06 180 LEU A CA 1
ATOM 1403 C C . LEU A 1 180 ? -9.737 -0.947 0.298 1.00 96.06 180 LEU A C 1
ATOM 1405 O O . LEU A 1 180 ? -9.439 -1.429 -0.793 1.00 96.06 180 LEU A O 1
ATOM 1409 N N . HIS A 1 181 ? -9.123 0.116 0.819 1.00 97.56 181 HIS A N 1
ATOM 1410 C CA . HIS A 1 181 ? -7.971 0.777 0.213 1.00 97.56 181 HIS A CA 1
ATOM 1411 C C . HIS A 1 181 ? -6.829 -0.216 -0.004 1.00 97.56 181 HIS A C 1
ATOM 1413 O O . HIS A 1 181 ? -6.358 -0.392 -1.124 1.00 97.56 181 HIS A O 1
ATOM 1419 N N . HIS A 1 182 ? -6.454 -0.967 1.032 1.00 98.44 182 HIS A N 1
ATOM 1420 C CA . HIS A 1 182 ? -5.384 -1.951 0.923 1.00 98.44 182 HIS A CA 1
ATOM 1421 C C . HIS A 1 182 ? -5.696 -3.087 -0.054 1.00 98.44 182 HIS A C 1
ATOM 1423 O O . HIS A 1 182 ? -4.817 -3.529 -0.797 1.00 98.44 182 HIS A O 1
ATOM 1429 N N . GLN A 1 183 ? -6.955 -3.527 -0.125 1.00 97.88 183 GLN A N 1
ATOM 1430 C CA . GLN A 1 183 ? -7.361 -4.505 -1.131 1.00 97.88 183 GLN A CA 1
ATOM 1431 C C . GLN A 1 183 ? -7.146 -3.971 -2.559 1.00 97.88 183 GLN A C 1
ATOM 1433 O O . GLN A 1 183 ? -6.674 -4.717 -3.416 1.00 97.88 183 GLN A O 1
ATOM 1438 N N . GLY A 1 184 ? -7.392 -2.679 -2.802 1.00 96.12 184 GLY A N 1
ATOM 1439 C CA . GLY A 1 184 ? -7.119 -2.034 -4.089 1.00 96.12 184 GLY A CA 1
ATOM 1440 C C . GLY A 1 184 ? -5.644 -2.105 -4.502 1.00 96.12 184 GLY A C 1
ATOM 1441 O O . GLY A 1 184 ? -5.327 -2.533 -5.615 1.00 96.12 184 GLY A O 1
ATOM 1442 N N . ALA A 1 185 ? -4.722 -1.786 -3.592 1.00 98.19 185 ALA A N 1
ATOM 1443 C CA . ALA A 1 185 ? -3.284 -1.874 -3.864 1.00 98.19 185 ALA A CA 1
ATOM 1444 C C . ALA A 1 185 ? -2.793 -3.323 -4.061 1.00 98.19 185 ALA A C 1
ATOM 1446 O O . ALA A 1 185 ? -1.891 -3.571 -4.875 1.00 98.19 185 ALA A O 1
ATOM 1447 N N . ILE A 1 186 ? -3.392 -4.290 -3.356 1.00 98.44 186 ILE A N 1
ATOM 1448 C CA . ILE A 1 186 ? -3.153 -5.725 -3.571 1.00 98.44 186 ILE A CA 1
ATOM 1449 C C . ILE A 1 186 ? -3.602 -6.130 -4.980 1.00 98.44 186 ILE A C 1
ATOM 1451 O O . ILE A 1 186 ? -2.841 -6.784 -5.696 1.00 98.44 186 ILE A O 1
ATOM 1455 N N . ASP A 1 187 ? -4.793 -5.714 -5.412 1.00 97.00 187 ASP A N 1
ATOM 1456 C CA . ASP A 1 187 ? -5.336 -6.030 -6.737 1.00 97.00 187 ASP A CA 1
ATOM 1457 C C . ASP A 1 187 ? -4.473 -5.426 -7.858 1.00 97.00 187 ASP A C 1
ATOM 1459 O O . ASP A 1 187 ? -4.118 -6.121 -8.815 1.00 97.00 187 ASP A O 1
ATOM 1463 N N . MET A 1 188 ? -4.037 -4.170 -7.703 1.00 97.25 188 MET A N 1
ATOM 1464 C CA . MET A 1 188 ? -3.085 -3.521 -8.617 1.00 97.25 188 MET A CA 1
ATOM 1465 C C . MET A 1 188 ? -1.765 -4.295 -8.714 1.00 97.25 188 MET A C 1
ATOM 1467 O O . MET A 1 188 ? -1.235 -4.512 -9.807 1.00 97.25 188 MET A O 1
ATOM 1471 N N . SER A 1 189 ? -1.226 -4.727 -7.573 1.00 98.19 189 SER A N 1
ATOM 1472 C CA . SER A 1 189 ? 0.052 -5.444 -7.503 1.00 98.19 189 SER A CA 1
ATOM 1473 C C . SER A 1 189 ? -0.052 -6.845 -8.105 1.00 98.19 189 SER A C 1
ATOM 1475 O O . SER A 1 189 ? 0.818 -7.249 -8.878 1.00 98.19 189 SER A O 1
ATOM 1477 N N . ASN A 1 190 ? -1.152 -7.555 -7.850 1.00 97.12 190 ASN A N 1
ATOM 1478 C CA . ASN A 1 190 ? -1.452 -8.828 -8.499 1.00 97.12 190 ASN A CA 1
ATOM 1479 C C . ASN A 1 190 ? -1.568 -8.666 -10.016 1.00 97.12 190 ASN A C 1
ATOM 1481 O O . ASN A 1 190 ? -0.981 -9.457 -10.760 1.00 97.12 190 ASN A O 1
ATOM 1485 N N . LYS A 1 191 ? -2.260 -7.619 -10.488 1.00 95.69 191 LYS A N 1
ATOM 1486 C CA . LYS A 1 191 ? -2.385 -7.373 -11.926 1.00 95.69 191 LYS A CA 1
ATOM 1487 C C . LYS A 1 191 ? -1.040 -7.079 -12.576 1.00 95.69 191 LYS A C 1
ATOM 1489 O O . LYS A 1 191 ? -0.749 -7.610 -13.647 1.00 95.69 191 LYS A O 1
ATOM 1494 N N . LEU A 1 192 ? -0.195 -6.277 -11.933 1.00 95.69 192 LEU A N 1
ATOM 1495 C CA . LEU A 1 192 ? 1.156 -6.033 -12.425 1.00 95.69 192 LEU A CA 1
ATOM 1496 C C . LEU A 1 192 ? 1.939 -7.349 -12.561 1.00 95.69 192 LEU A C 1
ATOM 1498 O O . LEU A 1 192 ? 2.537 -7.602 -13.608 1.00 95.69 192 LEU A O 1
ATOM 1502 N N . LEU A 1 193 ? 1.922 -8.204 -11.534 1.00 95.00 193 LEU A N 1
ATOM 1503 C CA . LEU A 1 193 ? 2.623 -9.491 -11.562 1.00 95.00 193 LEU A CA 1
ATOM 1504 C C . LEU A 1 193 ? 2.088 -10.425 -12.659 1.00 95.00 193 LEU A C 1
ATOM 1506 O O . LEU A 1 193 ? 2.888 -11.096 -13.317 1.00 95.00 193 LEU A O 1
ATOM 1510 N N . GLU A 1 194 ? 0.773 -10.424 -12.899 1.00 93.06 194 GLU A N 1
ATOM 1511 C CA . GLU A 1 194 ? 0.134 -11.129 -14.016 1.00 93.06 194 GLU A CA 1
ATOM 1512 C C . GLU A 1 194 ? 0.654 -10.619 -15.367 1.00 93.06 194 GLU A C 1
ATOM 1514 O O . GLU A 1 194 ? 1.046 -11.414 -16.217 1.00 93.06 194 GLU A O 1
ATOM 1519 N N . LEU A 1 195 ? 0.718 -9.301 -15.570 1.00 90.44 195 LEU A N 1
ATOM 1520 C CA . LEU A 1 195 ? 1.203 -8.707 -16.820 1.00 90.44 195 LEU A CA 1
ATOM 1521 C C . LEU A 1 195 ? 2.705 -8.942 -17.032 1.00 90.44 195 LEU A C 1
ATOM 1523 O O . LEU A 1 195 ? 3.167 -9.091 -18.163 1.00 90.44 195 LEU A O 1
ATOM 1527 N N . MET A 1 196 ? 3.477 -9.052 -15.952 1.00 86.38 196 MET A N 1
ATOM 1528 C CA . MET A 1 196 ? 4.919 -9.297 -15.980 1.00 86.38 196 MET A CA 1
ATOM 1529 C C . MET A 1 196 ? 5.290 -10.788 -16.147 1.00 86.38 196 MET A C 1
ATOM 1531 O O . MET A 1 196 ? 6.317 -11.250 -15.619 1.00 86.38 196 MET A O 1
ATOM 1535 N N . THR A 1 197 ? 4.532 -11.554 -16.938 1.00 75.94 197 THR A N 1
ATOM 1536 C CA . THR A 1 197 ? 4.910 -12.932 -17.318 1.00 75.94 197 THR A CA 1
ATOM 1537 C C . THR A 1 197 ? 6.254 -12.989 -18.060 1.00 75.94 197 THR A C 1
ATOM 1539 O O . THR A 1 197 ? 6.786 -11.984 -18.528 1.00 75.94 197 THR A O 1
ATOM 1542 N N . GLU A 1 198 ? 6.870 -14.168 -18.139 1.00 61.19 198 GLU A N 1
ATOM 1543 C CA . GLU A 1 198 ? 8.237 -14.364 -18.652 1.00 61.19 198 GLU A CA 1
ATOM 1544 C C . GLU A 1 198 ? 8.445 -14.061 -20.153 1.00 61.19 198 GLU A C 1
ATOM 1546 O O . GLU A 1 198 ? 9.568 -14.164 -20.648 1.00 61.19 198 GLU A O 1
ATOM 1551 N N . GLU A 1 199 ? 7.405 -13.652 -20.880 1.00 58.31 199 GLU A N 1
ATOM 1552 C CA . GLU A 1 199 ? 7.417 -13.503 -22.341 1.00 58.31 199 GLU A CA 1
ATOM 1553 C C . GLU A 1 199 ? 7.699 -12.078 -22.844 1.00 58.31 199 GLU A C 1
ATOM 1555 O O . GLU A 1 199 ? 7.833 -11.878 -24.053 1.00 58.31 199 GLU A O 1
ATOM 1560 N N . ASP A 1 200 ? 7.846 -11.090 -21.955 1.00 56.41 200 ASP A N 1
ATOM 1561 C CA . ASP A 1 200 ? 8.035 -9.694 -22.358 1.00 56.41 200 ASP A CA 1
ATOM 1562 C C . ASP A 1 200 ? 9.469 -9.426 -22.867 1.00 56.41 200 ASP A C 1
ATOM 1564 O O . ASP A 1 200 ? 10.425 -9.230 -22.109 1.00 56.41 200 ASP A O 1
ATOM 1568 N N . LYS A 1 201 ? 9.640 -9.519 -24.192 1.00 52.44 201 LYS A N 1
ATOM 1569 C CA . LYS A 1 201 ? 10.948 -9.612 -24.865 1.00 52.44 201 LYS A CA 1
ATOM 1570 C C . LYS A 1 201 ? 11.778 -8.335 -24.800 1.00 52.44 201 LYS A C 1
ATOM 1572 O O . LYS A 1 201 ? 12.993 -8.449 -24.898 1.00 52.44 201 LYS A O 1
ATOM 1577 N N . VAL A 1 202 ? 11.171 -7.154 -24.660 1.00 51.53 202 VAL A N 1
ATOM 1578 C CA . VAL A 1 202 ? 11.899 -5.872 -24.751 1.00 51.53 202 VAL A CA 1
ATOM 1579 C C . VAL A 1 202 ? 12.669 -5.569 -23.465 1.00 51.53 202 VAL A C 1
ATOM 1581 O O . VAL A 1 202 ? 13.833 -5.193 -23.533 1.00 51.53 202 VAL A O 1
ATOM 1584 N N . ILE A 1 203 ? 12.083 -5.822 -22.292 1.00 57.81 203 ILE A N 1
ATOM 1585 C CA . ILE A 1 203 ? 12.754 -5.612 -20.993 1.00 57.81 203 ILE A CA 1
ATOM 1586 C C . ILE A 1 203 ? 13.885 -6.638 -20.772 1.00 57.81 203 ILE A C 1
ATOM 1588 O O . ILE A 1 203 ? 14.861 -6.371 -20.075 1.00 57.81 203 ILE A O 1
ATOM 1592 N N . ARG A 1 204 ? 13.791 -7.812 -21.408 1.00 58.91 204 ARG A N 1
ATOM 1593 C CA . ARG A 1 204 ? 14.746 -8.926 -21.271 1.00 58.91 204 ARG A CA 1
ATOM 1594 C C . ARG A 1 204 ? 16.095 -8.725 -21.975 1.00 58.91 204 ARG A C 1
ATOM 1596 O O . ARG A 1 204 ? 16.953 -9.594 -21.848 1.00 58.91 204 ARG A O 1
ATOM 1603 N N . VAL A 1 205 ? 16.295 -7.651 -22.741 1.00 65.50 205 VAL A N 1
ATOM 1604 C CA . VAL A 1 205 ? 17.497 -7.512 -23.592 1.00 65.50 205 VAL A CA 1
ATOM 1605 C C . VAL A 1 205 ? 18.692 -6.832 -22.920 1.00 65.50 205 VAL A C 1
ATOM 1607 O O . VAL A 1 205 ? 19.800 -6.973 -23.434 1.00 65.50 205 VAL A O 1
ATOM 1610 N N . THR A 1 206 ? 18.515 -6.142 -21.786 1.00 81.94 206 THR A N 1
ATOM 1611 C CA . THR A 1 206 ? 19.617 -5.503 -21.035 1.00 81.94 206 THR A CA 1
ATOM 1612 C C . THR A 1 206 ? 19.686 -6.001 -19.592 1.00 81.94 206 THR A C 1
ATOM 1614 O O . THR A 1 206 ? 18.674 -6.386 -19.002 1.00 81.94 206 THR A O 1
ATOM 1617 N N . GLU A 1 207 ? 20.888 -6.010 -19.011 1.00 85.62 207 GLU A N 1
ATOM 1618 C CA . GLU A 1 207 ? 21.096 -6.405 -17.612 1.00 85.62 207 GLU A CA 1
ATOM 1619 C C . GLU A 1 207 ? 20.379 -5.439 -16.660 1.00 85.62 207 GLU A C 1
ATOM 1621 O O . GLU A 1 207 ? 19.698 -5.867 -15.728 1.00 85.62 207 GLU A O 1
ATOM 1626 N N . GLU A 1 208 ? 20.445 -4.139 -16.949 1.00 85.69 208 GLU A N 1
ATOM 1627 C CA . GLU A 1 208 ? 19.773 -3.095 -16.180 1.00 85.69 208 GLU A CA 1
ATOM 1628 C C . GLU A 1 208 ? 18.248 -3.216 -16.268 1.00 85.69 208 GLU A C 1
ATOM 1630 O O . GLU A 1 208 ? 17.565 -3.113 -15.248 1.00 85.69 208 GLU A O 1
ATOM 1635 N N . GLY A 1 209 ? 17.710 -3.506 -17.458 1.00 84.81 209 GLY A N 1
ATOM 1636 C CA . GLY A 1 209 ? 16.277 -3.718 -17.664 1.00 84.81 209 GLY A CA 1
ATOM 1637 C C . GLY A 1 209 ? 15.765 -4.935 -16.893 1.00 84.81 209 GLY A C 1
ATOM 1638 O O . GLY A 1 209 ? 14.736 -4.860 -16.219 1.00 84.81 209 GLY A O 1
ATOM 1639 N N . MET A 1 210 ? 16.519 -6.039 -16.903 1.00 85.69 210 MET A N 1
ATOM 1640 C CA . MET A 1 210 ? 16.199 -7.216 -16.089 1.00 85.69 210 MET A CA 1
ATOM 1641 C C . MET A 1 210 ? 16.286 -6.933 -14.584 1.00 85.69 210 MET A C 1
ATOM 1643 O O . MET A 1 210 ? 15.432 -7.405 -13.832 1.00 85.69 2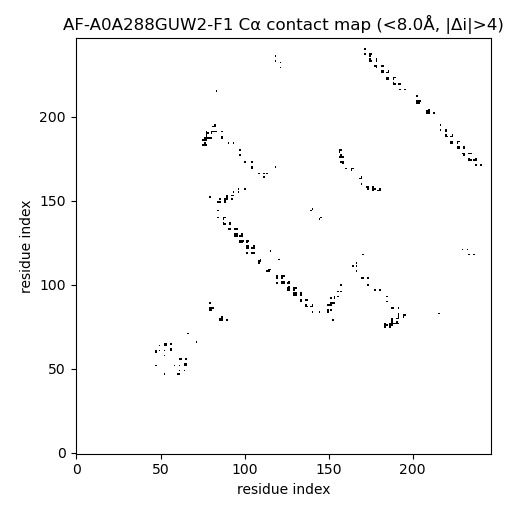10 MET A O 1
ATOM 1647 N N . LYS A 1 211 ? 17.281 -6.159 -14.131 1.00 90.12 211 LYS A N 1
ATOM 1648 C CA . LYS A 1 211 ? 17.409 -5.762 -12.723 1.00 90.12 211 LYS A CA 1
ATOM 1649 C C . LYS A 1 211 ? 16.203 -4.944 -12.270 1.00 90.12 211 LYS A C 1
ATOM 1651 O O . LYS A 1 211 ? 15.551 -5.331 -11.305 1.00 90.12 211 LYS A O 1
ATOM 1656 N N . PHE A 1 212 ? 15.862 -3.890 -13.008 1.00 90.81 212 PHE A N 1
ATOM 1657 C CA . PHE A 1 212 ? 14.702 -3.043 -12.730 1.00 90.81 212 PHE A CA 1
ATOM 1658 C C . PHE A 1 212 ? 13.401 -3.853 -12.677 1.00 90.81 212 PHE A C 1
ATOM 1660 O O . PHE A 1 212 ? 12.610 -3.734 -11.743 1.00 90.81 212 PHE A O 1
ATOM 1667 N N . ARG A 1 213 ? 13.217 -4.771 -13.631 1.00 89.19 213 ARG A N 1
ATOM 1668 C CA . ARG A 1 213 ? 12.070 -5.681 -13.654 1.00 89.19 213 ARG A CA 1
ATOM 1669 C C . ARG A 1 213 ? 11.959 -6.529 -12.389 1.00 89.19 213 ARG A C 1
ATOM 1671 O O . ARG A 1 213 ? 10.866 -6.689 -11.853 1.00 89.19 213 ARG A O 1
ATOM 1678 N N . ASN A 1 214 ? 13.071 -7.103 -11.937 1.00 91.62 214 ASN A N 1
ATOM 1679 C CA . ASN A 1 214 ? 13.093 -7.946 -10.744 1.00 91.62 214 ASN A CA 1
ATOM 1680 C C . ASN A 1 214 ? 12.827 -7.132 -9.474 1.00 91.62 214 ASN A C 1
ATOM 1682 O O . ASN A 1 214 ? 12.116 -7.603 -8.591 1.00 91.62 214 ASN A O 1
ATOM 1686 N N . GLU A 1 215 ? 13.356 -5.910 -9.403 1.00 95.88 215 GLU A N 1
ATOM 1687 C CA . GLU A 1 215 ? 13.101 -4.983 -8.300 1.00 95.88 215 GLU A CA 1
ATOM 1688 C C . GLU A 1 215 ? 11.615 -4.618 -8.205 1.00 95.88 215 GLU A C 1
ATOM 1690 O O . GLU A 1 215 ? 11.047 -4.679 -7.118 1.00 95.88 215 GLU A O 1
ATOM 1695 N N . ILE A 1 216 ? 10.958 -4.341 -9.333 1.00 95.56 216 ILE A N 1
ATOM 1696 C CA . ILE A 1 216 ? 9.520 -4.047 -9.358 1.00 95.56 216 ILE A CA 1
ATOM 1697 C C . ILE A 1 216 ? 8.669 -5.265 -9.000 1.00 95.56 216 ILE A C 1
ATOM 1699 O O . ILE A 1 216 ? 7.704 -5.131 -8.252 1.00 95.56 216 ILE A O 1
ATOM 1703 N N . LYS A 1 217 ? 9.033 -6.468 -9.466 1.00 95.19 217 LYS A N 1
ATOM 1704 C CA . LYS A 1 217 ? 8.353 -7.701 -9.031 1.00 95.19 217 LYS A CA 1
ATOM 1705 C C . LYS A 1 217 ? 8.454 -7.889 -7.517 1.00 95.19 217 LYS A C 1
ATOM 1707 O O . LYS A 1 217 ? 7.463 -8.225 -6.877 1.00 95.19 217 LYS A O 1
ATOM 1712 N N . ALA A 1 218 ? 9.643 -7.671 -6.955 1.00 97.62 218 ALA A N 1
ATOM 1713 C CA . ALA A 1 218 ? 9.859 -7.772 -5.517 1.00 97.62 218 ALA A CA 1
ATOM 1714 C C . ALA A 1 218 ? 9.057 -6.712 -4.749 1.00 97.62 218 ALA A C 1
ATOM 1716 O O . ALA A 1 218 ? 8.456 -7.029 -3.731 1.00 97.62 218 ALA A O 1
ATOM 1717 N N . PHE A 1 219 ? 8.999 -5.481 -5.258 1.00 98.56 219 PHE A N 1
ATOM 1718 C CA . PHE A 1 219 ? 8.180 -4.417 -4.683 1.00 98.56 219 PHE A CA 1
ATOM 1719 C C . PHE A 1 219 ? 6.693 -4.777 -4.666 1.00 98.56 219 PHE A C 1
ATOM 1721 O O . PHE A 1 219 ? 6.081 -4.735 -3.605 1.00 98.56 219 PHE A O 1
ATOM 1728 N N . ALA A 1 220 ? 6.129 -5.208 -5.798 1.00 98.44 220 ALA A N 1
ATOM 1729 C CA . ALA A 1 220 ? 4.720 -5.589 -5.877 1.00 98.44 220 ALA A CA 1
ATOM 1730 C C . ALA A 1 220 ? 4.383 -6.742 -4.915 1.00 98.44 220 ALA A C 1
ATOM 1732 O O . ALA A 1 220 ? 3.350 -6.709 -4.251 1.00 98.44 220 ALA A O 1
ATOM 1733 N N . GLN A 1 221 ? 5.277 -7.729 -4.780 1.00 98.50 221 GLN A N 1
ATOM 1734 C CA . GLN A 1 221 ? 5.106 -8.798 -3.794 1.00 98.50 221 GLN A CA 1
ATOM 1735 C C . GLN A 1 221 ? 5.159 -8.274 -2.352 1.00 98.50 221 GLN A C 1
ATOM 1737 O O . GLN A 1 221 ? 4.343 -8.681 -1.531 1.00 98.50 221 GLN A O 1
ATOM 1742 N N . ASN A 1 222 ? 6.073 -7.351 -2.043 1.00 98.75 222 ASN A N 1
ATOM 1743 C CA . ASN A 1 222 ? 6.162 -6.756 -0.710 1.00 98.75 222 ASN A CA 1
ATOM 1744 C C . ASN A 1 222 ? 4.898 -5.961 -0.354 1.00 98.75 222 ASN A C 1
ATOM 1746 O O . ASN A 1 222 ? 4.431 -6.075 0.775 1.00 98.75 222 ASN A O 1
ATOM 1750 N N . VAL A 1 223 ? 4.327 -5.214 -1.308 1.00 98.75 223 VAL A N 1
ATOM 1751 C CA . VAL A 1 223 ? 3.042 -4.517 -1.129 1.00 98.75 223 VAL A CA 1
ATOM 1752 C C . VAL A 1 223 ? 1.938 -5.521 -0.804 1.00 98.75 223 VAL A C 1
ATOM 1754 O O . VAL A 1 223 ? 1.210 -5.329 0.168 1.00 98.75 223 VAL A O 1
ATOM 1757 N N . ILE A 1 224 ? 1.847 -6.624 -1.558 1.00 98.81 224 ILE A N 1
ATOM 1758 C CA . ILE A 1 224 ? 0.863 -7.687 -1.300 1.00 98.81 224 ILE A CA 1
ATOM 1759 C C . ILE A 1 224 ? 1.026 -8.244 0.116 1.00 98.81 224 ILE A C 1
ATOM 1761 O O . ILE A 1 224 ? 0.051 -8.319 0.865 1.00 98.81 224 ILE A O 1
ATOM 1765 N N . ASP A 1 225 ? 2.246 -8.615 0.498 1.00 98.69 225 ASP A N 1
ATOM 1766 C CA . ASP A 1 225 ? 2.522 -9.258 1.782 1.00 98.69 225 ASP A CA 1
ATOM 1767 C C . ASP A 1 225 ? 2.253 -8.313 2.964 1.00 98.69 225 ASP A C 1
ATOM 1769 O O . ASP A 1 225 ? 1.617 -8.706 3.948 1.00 98.69 225 ASP A O 1
ATOM 1773 N N . ALA A 1 226 ? 2.717 -7.062 2.868 1.00 98.56 226 ALA A N 1
ATOM 1774 C CA . ALA A 1 226 ? 2.544 -6.052 3.905 1.00 98.56 226 ALA A CA 1
ATOM 1775 C C . ALA A 1 226 ? 1.067 -5.699 4.091 1.00 98.56 226 ALA A C 1
ATOM 1777 O O . ALA A 1 226 ? 0.542 -5.817 5.200 1.00 98.56 226 ALA A O 1
ATOM 1778 N N . GLN A 1 227 ? 0.372 -5.367 3.004 1.00 98.56 227 GLN A N 1
ATOM 1779 C CA . GLN A 1 227 ? -1.008 -4.905 3.091 1.00 98.56 227 GLN A CA 1
ATOM 1780 C C . GLN A 1 227 ? -1.985 -6.040 3.416 1.00 98.56 227 GLN A C 1
ATOM 1782 O O . GLN A 1 227 ? -2.961 -5.821 4.131 1.00 98.56 227 GLN A O 1
ATOM 1787 N N . THR A 1 228 ? -1.689 -7.287 3.025 1.00 98.69 228 THR A N 1
ATOM 1788 C CA . THR A 1 228 ? -2.449 -8.462 3.496 1.00 98.69 228 THR A CA 1
ATOM 1789 C C . THR A 1 228 ? -2.360 -8.601 5.016 1.00 98.69 228 THR A C 1
ATOM 1791 O O . THR A 1 228 ? -3.353 -8.896 5.687 1.00 98.69 228 THR A O 1
ATOM 1794 N N . LYS A 1 229 ? -1.168 -8.383 5.582 1.00 98.56 229 LYS A N 1
ATOM 1795 C CA . LYS A 1 229 ? -0.968 -8.427 7.031 1.00 98.56 229 LYS A CA 1
ATOM 1796 C C . LYS A 1 229 ? -1.703 -7.279 7.728 1.00 98.56 229 LYS A C 1
ATOM 1798 O O . LYS A 1 229 ? -2.364 -7.519 8.735 1.00 98.56 229 LYS A O 1
ATOM 1803 N N . GLU A 1 230 ? -1.619 -6.066 7.194 1.00 98.56 230 GLU A N 1
ATOM 1804 C CA . GLU A 1 230 ? -2.297 -4.888 7.749 1.00 98.56 230 GLU A CA 1
ATOM 1805 C C . GLU A 1 230 ? -3.825 -5.042 7.703 1.00 98.56 230 GLU A C 1
ATOM 1807 O O . GLU A 1 230 ? -4.485 -4.778 8.706 1.00 98.56 230 GLU A O 1
ATOM 1812 N N . ILE A 1 231 ? -4.396 -5.587 6.619 1.00 98.31 231 ILE A N 1
ATOM 1813 C CA . ILE A 1 231 ? -5.825 -5.947 6.549 1.00 98.31 231 ILE A CA 1
ATOM 1814 C C . ILE A 1 231 ? -6.210 -6.904 7.682 1.00 98.31 231 ILE A C 1
ATOM 1816 O O . ILE A 1 231 ? -7.246 -6.713 8.323 1.00 98.31 231 ILE A O 1
ATOM 1820 N N . ALA A 1 232 ? -5.394 -7.926 7.956 1.00 98.00 232 ALA A N 1
ATOM 1821 C CA . ALA A 1 232 ? -5.675 -8.875 9.033 1.00 98.00 232 ALA A CA 1
ATOM 1822 C C . ALA A 1 232 ? -5.657 -8.196 10.416 1.00 98.00 232 ALA A C 1
ATOM 1824 O O . ALA A 1 232 ? -6.539 -8.448 11.240 1.00 98.00 232 ALA A O 1
ATOM 1825 N N . GLU A 1 233 ? -4.695 -7.303 10.661 1.00 97.69 233 GLU A N 1
ATOM 1826 C CA . GLU A 1 233 ? -4.597 -6.536 11.909 1.00 97.69 233 GLU A CA 1
ATOM 1827 C C . GLU A 1 233 ? -5.777 -5.555 12.075 1.00 97.69 233 GLU A C 1
ATOM 1829 O O . GLU A 1 233 ? -6.371 -5.478 13.153 1.00 97.69 233 GLU A O 1
ATOM 1834 N N . LEU A 1 234 ? -6.178 -4.858 11.007 1.00 97.12 234 LEU A N 1
ATOM 1835 C CA . LEU A 1 234 ? -7.337 -3.956 10.998 1.00 97.12 234 LEU A CA 1
ATOM 1836 C C . LEU A 1 234 ? -8.658 -4.710 11.200 1.00 97.12 234 LEU A C 1
ATOM 1838 O O . LEU A 1 234 ? -9.523 -4.259 11.952 1.00 97.12 234 LEU A O 1
ATOM 1842 N N . THR A 1 235 ? -8.800 -5.887 10.588 1.00 96.31 235 THR A N 1
ATOM 1843 C CA . THR A 1 235 ? -9.981 -6.748 10.760 1.00 96.31 235 THR A CA 1
ATOM 1844 C C . THR A 1 235 ? -10.126 -7.182 12.218 1.00 96.31 235 THR A C 1
ATOM 1846 O O . THR A 1 235 ? -11.209 -7.072 12.791 1.00 96.31 235 THR A O 1
ATOM 1849 N N . GLN A 1 236 ? -9.024 -7.583 12.860 1.00 94.75 236 GLN A N 1
ATOM 1850 C CA . GLN A 1 236 ? -9.023 -7.940 14.280 1.00 94.75 236 GLN A CA 1
ATOM 1851 C C . GLN A 1 236 ? -9.439 -6.760 15.176 1.00 94.75 236 GLN A C 1
ATOM 1853 O O . GLN A 1 236 ? -10.162 -6.939 16.161 1.00 94.75 236 GLN A O 1
ATOM 1858 N N . ILE A 1 237 ? -9.014 -5.541 14.835 1.00 91.94 237 ILE A N 1
ATOM 1859 C CA . ILE A 1 237 ? -9.440 -4.325 15.540 1.00 91.94 237 ILE A CA 1
ATOM 1860 C C . ILE A 1 237 ? -10.951 -4.117 15.394 1.00 91.94 237 ILE A C 1
ATOM 1862 O O . ILE A 1 237 ? -11.628 -3.867 16.393 1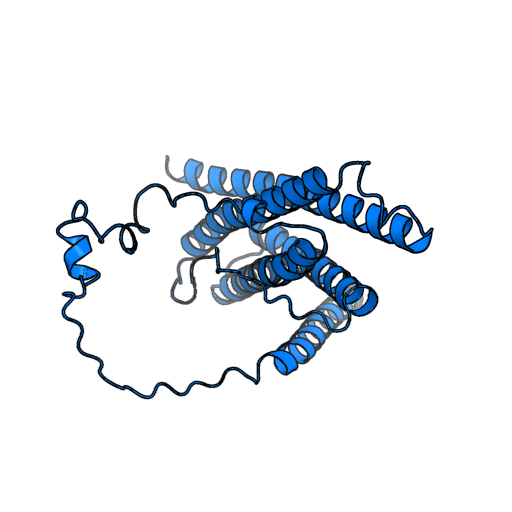.00 91.94 237 ILE A O 1
ATOM 1866 N N . LEU A 1 238 ? -11.507 -4.276 14.191 1.00 91.75 238 LEU A N 1
ATOM 1867 C CA . LEU A 1 238 ? -12.948 -4.148 13.956 1.00 91.75 238 LEU A CA 1
ATOM 1868 C C . LEU A 1 238 ? -13.774 -5.177 14.738 1.00 91.75 238 LEU A C 1
ATOM 1870 O O . LEU A 1 238 ? -14.806 -4.824 15.315 1.00 91.75 238 LEU A O 1
ATOM 1874 N N . GLU A 1 239 ? -13.306 -6.421 14.836 1.00 89.94 239 GLU A N 1
ATOM 1875 C CA . GLU A 1 239 ? -13.955 -7.455 15.650 1.00 89.94 239 GLU A CA 1
ATOM 1876 C C . GLU A 1 239 ? -14.038 -7.045 17.128 1.00 89.94 239 GLU A C 1
ATOM 1878 O O . GLU A 1 239 ? -15.079 -7.232 17.771 1.00 89.94 239 GLU A O 1
ATOM 1883 N N . SER A 1 240 ? -12.988 -6.402 17.655 1.00 83.50 240 SER A N 1
ATOM 1884 C CA . SER A 1 240 ? -12.961 -5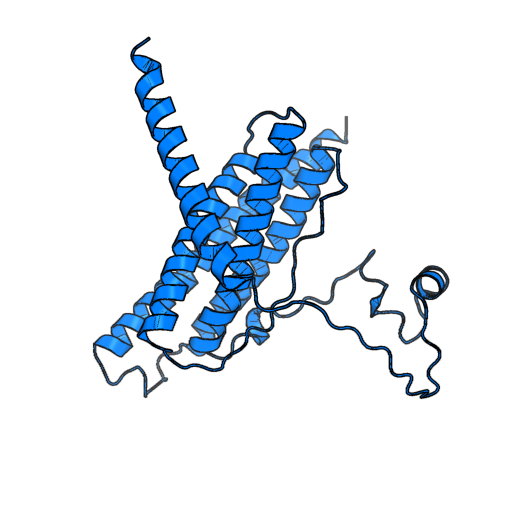.927 19.042 1.00 83.50 240 SER A CA 1
ATOM 1885 C C . SER A 1 240 ? -14.085 -4.924 19.337 1.00 83.50 240 SER A C 1
ATOM 1887 O O . SER A 1 240 ? -14.755 -5.055 20.364 1.00 83.50 240 SER A O 1
ATOM 1889 N N . TYR A 1 241 ? -14.405 -4.025 18.398 1.00 75.50 241 TYR A N 1
ATOM 1890 C CA . TYR A 1 241 ? -15.512 -3.071 18.537 1.00 75.50 241 TYR A CA 1
ATOM 1891 C C . TYR A 1 241 ? -16.891 -3.746 18.556 1.00 75.50 241 TYR A C 1
ATOM 1893 O O . TYR A 1 241 ? -17.801 -3.281 19.241 1.00 75.50 241 TYR A O 1
ATOM 1901 N N . THR A 1 242 ? -17.068 -4.855 17.833 1.00 69.19 242 THR A N 1
ATOM 1902 C CA . THR A 1 242 ? -18.357 -5.571 17.802 1.00 69.19 242 THR A CA 1
ATOM 1903 C C . THR A 1 242 ? -18.635 -6.334 19.101 1.00 69.19 242 THR A C 1
ATOM 1905 O O . THR A 1 242 ? -19.769 -6.334 19.585 1.00 69.19 242 THR A O 1
ATOM 1908 N N . SER A 1 243 ? -17.592 -6.905 19.711 1.00 59.50 243 SER A N 1
ATOM 1909 C CA . SER A 1 243 ? -17.679 -7.736 20.922 1.00 59.50 243 SER A CA 1
ATOM 1910 C C . SER A 1 243 ? -18.023 -6.969 22.208 1.00 59.50 243 SER A C 1
ATOM 1912 O O . SER A 1 243 ? -18.559 -7.551 23.151 1.00 59.50 243 SER A O 1
ATOM 1914 N N . VAL A 1 244 ? -17.774 -5.656 22.248 1.00 55.09 244 VAL A N 1
ATOM 1915 C CA . VAL A 1 244 ? -18.083 -4.801 23.411 1.00 55.09 244 VAL A CA 1
ATOM 1916 C C . VAL A 1 244 ? -19.569 -4.406 23.452 1.00 55.09 244 VAL A C 1
ATOM 1918 O O . VAL A 1 244 ? -20.096 -4.107 24.517 1.00 55.09 244 VAL A O 1
ATOM 1921 N N . SER A 1 245 ? -20.285 -4.469 22.322 1.00 49.62 245 SER A N 1
ATOM 1922 C CA . SER A 1 245 ? -21.694 -4.043 22.222 1.00 49.62 245 SER A CA 1
ATOM 1923 C C . SER A 1 245 ? -22.730 -5.053 22.751 1.00 49.62 245 SER A C 1
ATOM 1925 O O . SER A 1 245 ? -23.922 -4.750 22.777 1.00 49.62 245 SER A O 1
ATOM 1927 N N . THR A 1 246 ? -22.302 -6.250 23.174 1.00 44.12 246 THR A N 1
ATOM 1928 C CA . THR A 1 246 ? -23.189 -7.360 23.584 1.00 44.12 246 THR A CA 1
ATOM 1929 C C . THR A 1 246 ? -23.283 -7.600 25.099 1.00 44.12 246 THR A C 1
ATOM 1931 O O . THR A 1 246 ? -23.752 -8.665 25.508 1.00 44.12 246 THR A O 1
ATOM 1934 N N . HIS A 1 247 ? -22.876 -6.645 25.942 1.00 34.81 247 HIS A N 1
ATOM 1935 C CA . HIS A 1 247 ? -22.963 -6.763 27.406 1.00 34.81 247 HIS A CA 1
ATOM 1936 C C . HIS A 1 247 ? -23.677 -5.596 28.084 1.00 34.81 247 HIS A C 1
ATOM 1938 O O . HIS A 1 247 ? -23.359 -4.432 27.765 1.00 34.81 247 HIS A O 1
#

Radius of gyration: 21.82 Å; Cα contacts (8 Å, |Δi|>4): 186; chains: 1; bounding box: 58×45×58 Å

Sequence (247 aa):
MAKYAHLITKGIIVVLLIIFTIAVVSKFQDKSGHDIHDNNIQTGHMEISEEHCRMMPTMDGCEIYNLGTGNSGTMDHGSMITGIESYLFEMIPHHQEAVDSSTMLINKTLFLGDQLDQLQTIASNIVSGQALEINQLTTWIADQYSGSTYIPHYMNMMRNTDTITDVDTLKKMYAEDMILHHQGAIDMSNKLLELMTEEDKVIRVTEEGMKFRNEIKAFAQNVIDAQTKEIAELTQILESYTSVSTH

pLDDT: mean 78.36, std 22.6, range [30.09, 98.81]

Secondary structure (DSSP, 8-state):
-HHHHHHHHHHHHHHHHHHHHHHHHTTTSTT------------------HHHHHH-TTSTT-GGG-TTSS------GGGG-SSHHHHHHHHHHHHHHHHHHHHHHHHHHHHTTPPP-HHHHHHHHHHHHHHHHHHHHHHHHHHH-TT----------SPP-TT---HHHHHHHHHHHHHHHHHHHHHHHHHHHHHT-TT-TTGGGSHHHHHHHHHHHHHHHHHHHHHHHHHHHHHHHHHHHHHGGG-